Protein AF-A0A9D8TPC8-F1 (afdb_monomer)

Radius of gyration: 23.73 Å; Cα contacts (8 Å, |Δi|>4): 190; chains: 1; bounding box: 47×30×66 Å

pLDDT: mean 71.86, std 16.19, range [39.16, 94.81]

Nearest PDB structures (foldseek):
  3bjd-assembly1_A  TM=1.482E-01  e=3.067E+00  Pseudomonas aeruginosa PAO1

Structure (mmCIF, N/CA/C/O backbone):
data_AF-A0A9D8TPC8-F1
#
_entry.id   AF-A0A9D8TPC8-F1
#
loop_
_atom_site.group_PDB
_atom_site.id
_atom_site.type_symbol
_atom_site.label_atom_id
_atom_site.label_alt_id
_atom_site.label_comp_id
_atom_site.label_asym_id
_atom_site.label_entity_id
_atom_site.label_seq_id
_atom_site.pdbx_PDB_ins_code
_atom_site.Cartn_x
_atom_site.Cartn_y
_atom_site.Cartn_z
_atom_site.occupancy
_atom_site.B_iso_or_equiv
_atom_site.auth_seq_id
_atom_site.auth_comp_id
_atom_site.auth_asym_id
_atom_site.auth_atom_id
_atom_site.pdbx_PDB_model_num
ATOM 1 N N . ARG A 1 1 ? -21.559 10.163 34.348 1.00 51.34 1 ARG A N 1
ATOM 2 C CA . ARG A 1 1 ? -21.206 8.722 34.485 1.00 51.34 1 ARG A CA 1
ATOM 3 C C . ARG A 1 1 ? -20.315 8.233 33.341 1.00 51.34 1 ARG A C 1
ATOM 5 O O . ARG A 1 1 ? -19.160 7.963 33.608 1.00 51.34 1 ARG A O 1
ATOM 12 N N . ARG A 1 2 ? -20.768 8.205 32.076 1.00 51.97 2 ARG A N 1
ATOM 13 C CA . ARG A 1 2 ? -19.923 7.790 30.929 1.00 51.97 2 ARG A CA 1
ATOM 14 C C . ARG A 1 2 ? -18.637 8.623 30.782 1.00 51.97 2 ARG A C 1
ATOM 16 O O . ARG A 1 2 ? -17.565 8.058 30.645 1.00 51.97 2 ARG A O 1
ATOM 23 N N . LEU A 1 3 ? -18.748 9.946 30.913 1.00 51.38 3 LEU A N 1
ATOM 24 C CA . LEU A 1 3 ? -17.617 10.885 30.859 1.00 51.38 3 LEU A CA 1
ATOM 25 C C . LEU A 1 3 ? -16.620 10.688 32.018 1.00 51.38 3 LEU A C 1
ATOM 27 O O . LEU A 1 3 ? -15.418 10.682 31.801 1.00 51.38 3 LEU A O 1
ATOM 31 N N . LEU A 1 4 ? -17.121 10.415 33.229 1.00 59.09 4 LEU A N 1
ATOM 32 C CA . LEU A 1 4 ? -16.296 10.077 34.395 1.00 59.09 4 LEU A CA 1
ATOM 33 C C . LEU A 1 4 ? -15.522 8.765 34.179 1.00 59.09 4 LEU A C 1
ATOM 35 O O . LEU A 1 4 ? -14.330 8.708 34.449 1.00 59.09 4 LEU A O 1
ATOM 39 N N . ASN A 1 5 ? -16.175 7.736 33.629 1.00 56.56 5 ASN A N 1
ATOM 40 C CA . ASN A 1 5 ? -15.521 6.462 33.316 1.00 56.56 5 ASN A CA 1
ATOM 41 C C . ASN A 1 5 ? -14.434 6.623 32.243 1.00 56.56 5 ASN A C 1
ATOM 43 O O . ASN A 1 5 ? -13.401 5.964 32.330 1.00 56.56 5 ASN A O 1
ATOM 47 N N . ILE A 1 6 ? -14.650 7.504 31.258 1.00 56.31 6 ILE A N 1
ATOM 48 C CA . ILE A 1 6 ? -13.647 7.864 30.245 1.00 56.31 6 ILE A CA 1
ATOM 49 C C . ILE A 1 6 ? -12.463 8.583 30.901 1.00 56.31 6 ILE A C 1
ATOM 51 O O . ILE A 1 6 ? -11.323 8.221 30.648 1.00 56.31 6 ILE A O 1
ATOM 55 N N . ILE A 1 7 ? -12.707 9.545 31.790 1.00 60.38 7 ILE A N 1
ATOM 56 C CA . ILE A 1 7 ? -11.635 10.261 32.496 1.00 60.38 7 ILE A CA 1
ATOM 57 C C . ILE A 1 7 ? -10.790 9.292 33.337 1.00 60.38 7 ILE A C 1
ATOM 59 O O . ILE A 1 7 ? -9.569 9.285 33.214 1.00 60.38 7 ILE A O 1
ATOM 63 N N . ILE A 1 8 ? -11.424 8.422 34.130 1.00 65.12 8 ILE A N 1
ATOM 64 C CA . ILE A 1 8 ? -10.724 7.412 34.945 1.00 65.12 8 ILE A CA 1
ATOM 65 C C . ILE A 1 8 ? -9.914 6.457 34.055 1.00 65.12 8 ILE A C 1
ATOM 67 O O . ILE A 1 8 ? -8.756 6.169 34.341 1.00 65.12 8 ILE A O 1
ATOM 71 N N . SER A 1 9 ? -10.506 6.016 32.943 1.00 59.44 9 SER A N 1
ATOM 72 C CA . SER A 1 9 ? -9.854 5.188 31.922 1.00 59.44 9 SER A CA 1
ATOM 73 C C . SER A 1 9 ? -8.589 5.839 31.351 1.00 59.44 9 SER A C 1
ATOM 75 O O . SER A 1 9 ? -7.564 5.180 31.201 1.00 59.44 9 SER A O 1
ATOM 77 N N . LEU A 1 10 ? -8.649 7.141 31.062 1.00 61.59 10 LEU A N 1
ATOM 78 C CA . LEU A 1 10 ? -7.520 7.905 30.534 1.00 61.59 10 LEU A CA 1
ATOM 79 C C . LEU A 1 10 ? -6.417 8.086 31.581 1.00 61.59 10 LEU A C 1
ATOM 81 O O . LEU A 1 10 ? -5.249 7.901 31.256 1.00 61.59 10 LEU A O 1
ATOM 85 N N . PHE A 1 11 ? -6.765 8.370 32.839 1.00 67.94 11 PHE A N 1
ATOM 86 C CA . PHE A 1 11 ? -5.780 8.444 33.924 1.00 67.94 11 PHE A CA 1
ATOM 87 C C . PHE A 1 11 ? -5.052 7.114 34.136 1.00 67.94 11 PHE A C 1
ATOM 89 O O . PHE A 1 11 ? -3.827 7.094 34.259 1.00 67.94 11 PHE A O 1
ATOM 96 N N . LEU A 1 12 ? -5.791 6.003 34.129 1.00 69.00 12 LEU A N 1
ATOM 97 C CA . LEU A 1 12 ? -5.220 4.663 34.251 1.00 69.00 12 LEU A CA 1
ATOM 98 C C . LEU A 1 12 ? -4.264 4.349 33.094 1.00 69.00 12 LEU A C 1
ATOM 100 O O . LEU A 1 12 ? -3.172 3.820 33.315 1.00 69.00 12 LEU A O 1
ATOM 104 N N . LEU A 1 13 ? -4.644 4.712 31.869 1.00 66.00 13 LEU A N 1
ATOM 105 C CA . LEU A 1 13 ? -3.815 4.537 30.682 1.00 66.00 13 LEU A CA 1
ATOM 106 C C . LEU A 1 13 ? -2.520 5.361 30.755 1.00 66.00 13 LEU A C 1
ATOM 108 O O . LEU A 1 13 ? -1.446 4.804 30.548 1.00 66.00 13 LEU A O 1
ATOM 112 N N . VAL A 1 14 ? -2.602 6.654 31.082 1.00 65.94 14 VAL A N 1
ATOM 113 C CA . VAL A 1 14 ? -1.421 7.526 31.230 1.00 65.94 14 VAL A CA 1
ATOM 114 C C . VAL A 1 14 ? -0.480 6.988 32.309 1.00 65.94 14 VAL A C 1
ATOM 116 O O . VAL A 1 14 ? 0.725 6.899 32.084 1.00 65.94 14 VAL A O 1
ATOM 119 N N . GLY A 1 15 ? -1.023 6.554 33.451 1.00 68.50 15 GLY A N 1
ATOM 120 C CA . GLY A 1 15 ? -0.231 5.940 34.520 1.00 68.50 15 GLY A CA 1
ATOM 121 C C . GLY A 1 15 ? 0.470 4.655 34.075 1.00 68.50 15 GLY A C 1
ATOM 122 O O . GLY A 1 15 ? 1.640 4.449 34.384 1.00 68.50 15 GLY A O 1
ATOM 123 N N . THR A 1 16 ? -0.211 3.822 33.286 1.00 69.31 16 THR A N 1
ATOM 124 C CA . THR A 1 16 ? 0.360 2.578 32.745 1.00 69.31 16 THR A CA 1
ATOM 125 C C . THR A 1 16 ? 1.475 2.851 31.739 1.00 69.31 16 THR A C 1
ATOM 127 O O . THR A 1 16 ? 2.501 2.176 31.770 1.00 69.31 16 THR A O 1
ATOM 130 N N . ILE A 1 17 ? 1.308 3.860 30.879 1.00 66.19 17 ILE A N 1
ATOM 131 C CA . ILE A 1 17 ? 2.356 4.310 29.955 1.00 66.19 17 ILE A CA 1
ATOM 132 C C . ILE A 1 17 ? 3.568 4.798 30.754 1.00 66.19 17 ILE A C 1
ATOM 134 O O . ILE A 1 17 ? 4.671 4.311 30.531 1.00 66.19 17 ILE A O 1
ATOM 138 N N . GLY A 1 18 ? 3.368 5.684 31.733 1.00 64.88 18 GLY A N 1
ATOM 139 C CA . GLY A 1 18 ? 4.452 6.188 32.580 1.00 64.88 18 GLY A CA 1
ATOM 140 C C . GLY A 1 18 ? 5.217 5.070 33.296 1.00 64.88 18 GLY A C 1
ATOM 141 O O . GLY A 1 18 ? 6.445 5.035 33.234 1.00 64.88 18 GLY A O 1
ATOM 142 N N . LEU A 1 19 ? 4.500 4.118 33.905 1.00 71.88 19 LEU A N 1
ATOM 143 C CA . LEU A 1 19 ? 5.097 2.953 34.568 1.00 71.88 19 LEU A CA 1
ATOM 144 C C . LEU A 1 19 ? 5.858 2.055 33.591 1.00 71.88 19 LEU A C 1
ATOM 146 O O . LEU A 1 19 ? 6.988 1.673 33.879 1.00 71.88 19 LEU A O 1
ATOM 150 N N . SER A 1 20 ? 5.278 1.741 32.429 1.00 63.94 20 SER A N 1
ATOM 151 C CA . SER A 1 20 ? 5.930 0.881 31.437 1.00 63.94 20 SER A CA 1
ATOM 152 C C . SER A 1 20 ? 7.226 1.489 30.914 1.00 63.94 20 SER A C 1
ATOM 154 O O . SER A 1 20 ? 8.205 0.762 30.754 1.00 63.94 20 SER A O 1
ATOM 156 N N . ILE A 1 21 ? 7.251 2.795 30.634 1.00 64.56 21 ILE A N 1
ATOM 157 C CA . ILE A 1 21 ? 8.469 3.439 30.138 1.00 64.56 21 ILE A CA 1
ATOM 158 C C . ILE A 1 21 ? 9.491 3.548 31.285 1.00 64.56 21 ILE A C 1
ATOM 160 O O . ILE A 1 21 ? 10.674 3.304 31.064 1.00 64.56 21 ILE A O 1
ATOM 164 N N . TRP A 1 22 ? 9.061 3.835 32.523 1.00 68.75 22 TRP A N 1
ATOM 165 C CA . TRP A 1 22 ? 9.956 3.868 33.689 1.00 68.75 22 TRP A CA 1
ATOM 166 C C . TRP A 1 22 ? 10.598 2.505 33.970 1.00 68.75 22 TRP A C 1
ATOM 168 O O . TRP A 1 22 ? 11.799 2.437 34.236 1.00 68.75 22 TRP A O 1
ATOM 178 N N . TYR A 1 23 ? 9.836 1.411 33.870 1.00 69.00 23 TYR A N 1
ATOM 179 C CA . TYR A 1 23 ? 10.390 0.065 34.002 1.00 69.00 23 TYR A CA 1
ATOM 180 C C . TYR A 1 23 ? 11.388 -0.260 32.889 1.00 69.00 23 TYR A C 1
ATOM 182 O O . TYR A 1 23 ? 12.456 -0.786 33.196 1.00 69.00 23 TYR A O 1
ATOM 190 N N . GLY A 1 24 ? 11.081 0.093 31.635 1.00 60.19 24 GLY A N 1
ATOM 191 C CA . GLY A 1 24 ? 11.998 -0.098 30.509 1.00 60.19 24 GLY A CA 1
ATOM 192 C C . GLY A 1 24 ? 13.308 0.677 30.686 1.00 60.19 24 GLY A C 1
ATOM 193 O O . GLY A 1 24 ? 14.388 0.096 30.586 1.00 60.19 24 GLY A O 1
ATOM 194 N N . HIS A 1 25 ? 13.217 1.960 31.052 1.00 63.25 25 HIS A N 1
ATOM 195 C CA . HIS A 1 25 ? 14.375 2.830 31.284 1.00 63.25 25 HIS A CA 1
ATOM 196 C C . HIS A 1 25 ? 15.313 2.291 32.370 1.00 63.25 25 HIS A C 1
ATOM 198 O O . HIS A 1 25 ? 16.523 2.282 32.191 1.00 63.25 25 HIS A O 1
ATOM 204 N N . ASN A 1 26 ? 14.756 1.802 33.479 1.00 65.00 26 ASN A N 1
ATOM 205 C CA . ASN A 1 26 ? 15.540 1.269 34.595 1.00 65.00 26 ASN A CA 1
ATOM 206 C C . ASN A 1 26 ? 15.808 -0.243 34.496 1.00 65.00 26 ASN A C 1
ATOM 208 O O . ASN A 1 26 ? 16.255 -0.852 35.466 1.00 65.00 26 ASN A O 1
ATOM 212 N N . HIS A 1 27 ? 15.475 -0.869 33.365 1.00 62.59 27 HIS A N 1
ATOM 213 C CA . HIS A 1 27 ? 15.690 -2.298 33.105 1.00 62.59 27 HIS A CA 1
ATOM 214 C C . HIS A 1 27 ? 15.020 -3.226 34.137 1.00 62.59 27 HIS A C 1
ATOM 216 O O . HIS A 1 27 ? 15.486 -4.328 34.433 1.00 62.59 27 HIS A O 1
ATOM 222 N N . MET A 1 28 ? 13.879 -2.802 34.685 1.00 66.81 28 MET A N 1
ATOM 223 C CA . MET A 1 28 ? 13.088 -3.567 35.652 1.00 66.81 28 MET A CA 1
ATOM 224 C C . MET A 1 28 ? 12.147 -4.558 34.954 1.00 66.81 28 MET A C 1
ATOM 226 O O . MET A 1 28 ? 10.927 -4.526 35.127 1.00 66.81 28 MET A O 1
ATOM 230 N N . TYR A 1 29 ? 12.723 -5.479 34.180 1.00 56.38 29 TYR A N 1
ATOM 231 C CA . TYR A 1 29 ? 11.982 -6.426 33.338 1.00 56.38 29 TYR A CA 1
ATOM 232 C C . TYR A 1 29 ? 11.015 -7.319 34.125 1.00 56.38 29 TYR A C 1
ATOM 234 O O . TYR A 1 29 ? 9.912 -7.609 33.658 1.00 56.38 29 TYR A O 1
ATOM 242 N N . LEU A 1 30 ? 11.392 -7.722 35.344 1.00 63.81 30 LEU A N 1
ATOM 243 C CA . LEU A 1 30 ? 10.538 -8.539 36.208 1.00 63.81 30 LEU A CA 1
ATOM 244 C C . LEU A 1 30 ? 9.281 -7.772 36.642 1.00 63.81 30 LEU A C 1
ATOM 246 O O . LEU A 1 30 ? 8.172 -8.291 36.523 1.00 63.81 30 LEU A O 1
ATOM 250 N N . ALA A 1 31 ? 9.441 -6.523 37.091 1.00 66.62 31 ALA A N 1
ATOM 251 C CA . ALA A 1 31 ? 8.318 -5.678 37.490 1.00 66.62 31 ALA A CA 1
ATOM 252 C C . ALA A 1 31 ? 7.397 -5.394 36.295 1.00 66.62 31 ALA A C 1
ATOM 254 O O . ALA A 1 31 ? 6.183 -5.552 36.404 1.00 66.62 31 ALA A O 1
ATOM 255 N 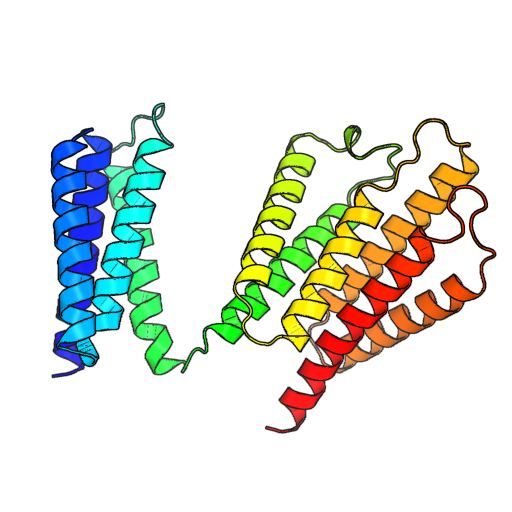N . GLN A 1 32 ? 7.978 -5.094 35.130 1.00 63.28 32 GLN A N 1
ATOM 256 C CA . GLN A 1 32 ? 7.222 -4.857 33.902 1.00 63.28 32 GLN A CA 1
ATOM 257 C C . GLN A 1 32 ? 6.419 -6.086 33.459 1.00 63.28 32 GLN A C 1
ATOM 259 O O . GLN A 1 32 ? 5.255 -5.957 33.081 1.00 63.28 32 GLN A O 1
ATOM 264 N N . THR A 1 33 ? 7.006 -7.282 33.567 1.00 53.94 33 THR A N 1
ATOM 265 C CA . THR A 1 33 ? 6.338 -8.552 33.247 1.00 53.94 33 THR A CA 1
ATOM 266 C C . THR A 1 33 ? 5.148 -8.796 34.173 1.00 53.94 33 THR A C 1
ATOM 268 O O . THR A 1 33 ? 4.056 -9.114 33.702 1.00 53.94 33 THR A O 1
ATOM 271 N N . VAL A 1 34 ? 5.312 -8.578 35.483 1.00 65.62 34 VAL A N 1
ATOM 272 C CA . VAL A 1 34 ? 4.210 -8.695 36.453 1.00 65.62 34 VAL A CA 1
ATOM 273 C C . VAL A 1 34 ? 3.097 -7.699 36.122 1.00 65.62 34 VAL A C 1
ATOM 275 O O . VAL A 1 34 ? 1.929 -8.081 36.061 1.00 65.62 34 VAL A O 1
ATOM 278 N N . THR A 1 35 ? 3.434 -6.439 35.835 1.00 65.56 35 THR A N 1
ATOM 279 C CA . THR A 1 35 ? 2.447 -5.416 35.462 1.00 65.56 35 THR A CA 1
ATOM 280 C C . THR A 1 35 ? 1.708 -5.771 34.168 1.00 65.56 35 THR A C 1
ATOM 282 O O . THR A 1 35 ? 0.488 -5.618 34.100 1.00 65.56 35 THR A O 1
ATOM 285 N N . ALA A 1 36 ? 2.406 -6.298 33.159 1.00 59.75 36 ALA A N 1
ATOM 286 C CA . ALA A 1 36 ? 1.804 -6.744 31.904 1.00 59.75 36 ALA A CA 1
ATOM 287 C C . ALA A 1 36 ? 0.850 -7.935 32.099 1.00 59.75 36 ALA A C 1
ATOM 289 O O . ALA A 1 36 ? -0.251 -7.927 31.543 1.00 59.75 36 ALA A O 1
ATOM 290 N N . ILE A 1 37 ? 1.223 -8.923 32.923 1.00 57.22 37 ILE A N 1
ATOM 291 C CA . ILE A 1 37 ? 0.367 -10.072 33.264 1.00 57.22 37 ILE A CA 1
ATOM 292 C C . ILE A 1 37 ? -0.895 -9.605 33.992 1.00 57.22 37 ILE A C 1
ATOM 294 O O . ILE A 1 37 ? -2.000 -10.024 33.637 1.00 57.22 37 ILE A O 1
ATOM 298 N N . VAL A 1 38 ? -0.752 -8.716 34.979 1.00 64.38 38 VAL A N 1
ATOM 299 C CA . VAL A 1 38 ? -1.882 -8.180 35.753 1.00 64.38 38 VAL A CA 1
ATOM 300 C C . VAL A 1 38 ? -2.845 -7.410 34.849 1.00 64.38 38 VAL A C 1
ATOM 302 O O . VAL A 1 38 ? -4.049 -7.655 34.898 1.00 64.38 38 VAL A O 1
ATOM 305 N N . LEU A 1 39 ? -2.338 -6.537 33.974 1.00 62.69 39 LEU A N 1
ATOM 306 C CA . LEU A 1 39 ? -3.168 -5.768 33.040 1.00 62.69 39 LEU A CA 1
ATOM 307 C C . LEU A 1 39 ? -3.846 -6.651 31.989 1.00 62.69 39 LEU A C 1
ATOM 309 O O . LEU A 1 39 ? -5.042 -6.497 31.737 1.00 62.69 39 LEU A O 1
ATOM 313 N N . SER A 1 40 ? -3.128 -7.628 31.434 1.00 51.91 40 SER A N 1
ATOM 314 C CA . SER A 1 40 ? -3.693 -8.583 30.473 1.00 51.91 40 SER A CA 1
ATOM 315 C C . SER A 1 40 ? -4.792 -9.433 31.119 1.00 51.91 40 SER A C 1
ATOM 317 O O . SER A 1 40 ? -5.868 -9.601 30.549 1.00 51.91 40 SER A O 1
ATOM 319 N N . SER A 1 41 ? -4.585 -9.885 32.358 1.00 57.75 41 SER A N 1
ATOM 320 C CA . SER A 1 41 ? -5.585 -10.644 33.121 1.00 57.75 41 SER A CA 1
ATOM 321 C C . SER A 1 41 ? -6.806 -9.787 33.471 1.00 57.75 41 SER A C 1
ATOM 323 O O . SER A 1 41 ? -7.946 -10.220 33.298 1.00 57.75 41 SER A O 1
ATOM 325 N N . ALA A 1 42 ? -6.585 -8.535 33.882 1.00 59.03 42 ALA A N 1
ATOM 326 C CA . ALA A 1 42 ? -7.652 -7.565 34.117 1.00 59.03 42 ALA A CA 1
ATOM 327 C C . ALA A 1 42 ? -8.440 -7.248 32.833 1.00 59.03 42 ALA A C 1
ATOM 329 O O . ALA A 1 42 ? -9.646 -7.017 32.894 1.00 59.03 42 ALA A O 1
ATOM 330 N N . THR A 1 43 ? -7.788 -7.294 31.666 1.00 54.75 43 THR A N 1
ATOM 331 C CA . THR A 1 43 ? -8.429 -7.134 30.349 1.00 54.75 43 THR A CA 1
ATOM 332 C C . THR A 1 43 ? -9.395 -8.264 30.064 1.00 54.75 43 THR A C 1
ATOM 334 O O . THR A 1 43 ? -10.546 -8.007 29.721 1.00 54.75 43 THR A O 1
ATOM 337 N N . VAL A 1 44 ? -8.948 -9.510 30.237 1.00 48.84 44 VAL A N 1
ATOM 338 C CA . VAL A 1 44 ? -9.780 -10.701 30.026 1.00 48.84 44 VAL A CA 1
ATOM 339 C C . VAL A 1 44 ? -10.971 -10.693 30.985 1.00 48.84 44 VAL A C 1
ATOM 341 O O . VAL A 1 44 ? -12.107 -10.897 30.561 1.00 48.84 44 VAL A O 1
ATOM 344 N N . TYR A 1 45 ? -10.739 -10.359 32.256 1.00 56.34 45 TYR A N 1
ATOM 345 C CA . TYR A 1 45 ? -11.804 -10.222 33.249 1.00 56.34 45 TYR A CA 1
ATOM 346 C C . TYR A 1 45 ? -12.815 -9.119 32.882 1.00 56.34 45 TYR A C 1
ATOM 348 O O . TYR A 1 45 ? -14.028 -9.330 32.941 1.00 56.34 45 TYR A O 1
ATOM 356 N N . ALA A 1 46 ? -12.344 -7.950 32.441 1.00 54.56 46 ALA A N 1
ATOM 357 C CA . ALA A 1 46 ? -13.213 -6.848 32.036 1.00 54.56 46 ALA A CA 1
ATOM 358 C C . ALA A 1 46 ? -13.986 -7.130 30.737 1.00 54.56 46 ALA A C 1
ATOM 360 O O . ALA A 1 46 ? -15.143 -6.721 30.620 1.00 54.56 46 ALA A O 1
ATOM 361 N N . LEU A 1 47 ? -13.382 -7.849 29.784 1.00 48.25 47 LEU A N 1
ATOM 362 C CA . LEU A 1 47 ? -14.051 -8.352 28.579 1.00 48.25 47 LEU A CA 1
ATOM 363 C C . LEU A 1 47 ? -15.179 -9.332 28.932 1.00 48.25 47 LEU A C 1
ATOM 365 O O . LEU A 1 47 ? -16.241 -9.273 28.314 1.00 48.25 47 LEU A O 1
ATOM 369 N N . ALA A 1 48 ? -14.977 -10.180 29.947 1.00 48.62 48 ALA A N 1
ATOM 370 C CA . ALA A 1 48 ? -15.963 -11.162 30.392 1.00 48.62 48 ALA A CA 1
ATOM 371 C C . ALA A 1 48 ? -17.121 -10.549 31.208 1.00 48.62 48 ALA A C 1
ATOM 373 O O . ALA A 1 48 ? -18.270 -10.948 31.028 1.00 48.62 48 ALA A O 1
ATOM 374 N N . GLY A 1 49 ? -16.845 -9.577 32.089 1.00 49.06 49 GLY A N 1
ATOM 375 C CA . GLY A 1 49 ? -17.832 -9.056 33.050 1.00 49.06 49 GLY A CA 1
ATOM 376 C C . GLY A 1 49 ? -18.422 -7.672 32.743 1.00 49.06 49 GLY A C 1
ATOM 377 O O . GLY A 1 49 ? -19.544 -7.379 33.152 1.00 49.06 49 GLY A O 1
ATOM 378 N N . HIS A 1 50 ? -17.709 -6.800 32.017 1.00 56.75 50 HIS A N 1
ATOM 379 C CA . HIS A 1 50 ? -18.090 -5.391 31.851 1.00 56.75 50 HIS A CA 1
ATOM 380 C C . HIS A 1 50 ? -17.805 -4.861 30.437 1.00 56.75 50 HIS A C 1
ATOM 382 O O . HIS A 1 50 ? -16.839 -4.131 30.196 1.00 56.75 50 HIS A O 1
ATOM 388 N N . LYS A 1 51 ? -18.732 -5.132 29.505 1.00 53.72 51 LYS A N 1
ATOM 389 C CA . LYS A 1 51 ? -18.652 -4.705 28.090 1.00 53.72 51 LYS A CA 1
ATOM 390 C C . LYS A 1 51 ? -18.294 -3.220 27.907 1.00 53.72 51 LYS A C 1
ATOM 392 O O . LYS A 1 51 ? -17.558 -2.889 26.983 1.00 53.72 51 LYS A O 1
ATOM 397 N N . SER A 1 52 ? -18.734 -2.335 28.809 1.00 52.88 52 SER A N 1
ATOM 398 C CA . SER A 1 52 ? -18.466 -0.888 28.760 1.00 52.88 52 SER A CA 1
ATOM 399 C C . SER A 1 52 ? -17.038 -0.458 29.129 1.00 52.88 52 SER A C 1
ATOM 401 O O . SER A 1 52 ? -16.655 0.652 28.775 1.00 52.88 52 SER A O 1
ATOM 403 N N . ALA A 1 53 ? -16.272 -1.281 29.854 1.00 50.47 53 ALA A N 1
ATOM 404 C CA . ALA A 1 53 ? -14.884 -0.997 30.257 1.00 50.47 53 ALA A CA 1
ATOM 405 C C . ALA A 1 53 ? -13.849 -1.787 29.432 1.00 50.47 53 ALA A C 1
ATOM 407 O O . ALA A 1 53 ? -12.658 -1.477 29.457 1.00 50.47 53 ALA A O 1
ATOM 408 N N . SER A 1 54 ? -14.315 -2.790 28.683 1.00 51.62 54 SER A N 1
ATOM 409 C CA . SER A 1 54 ? -13.479 -3.732 27.938 1.00 51.62 54 SER A CA 1
ATOM 410 C C . SER A 1 54 ? -12.537 -3.074 26.922 1.00 51.62 54 SER A C 1
ATOM 412 O O . SER A 1 54 ? -11.363 -3.430 26.861 1.00 51.62 54 SER A O 1
ATOM 414 N N . GLY A 1 55 ? -13.014 -2.063 26.185 1.00 52.75 55 GLY A N 1
ATOM 415 C CA . GLY A 1 55 ? -12.224 -1.366 25.168 1.00 52.75 55 GLY A CA 1
ATOM 416 C C . GLY A 1 55 ? -11.011 -0.641 25.751 1.00 52.75 55 GLY A C 1
ATOM 417 O O . GLY A 1 55 ? -9.903 -0.823 25.262 1.00 52.75 55 GLY A O 1
ATOM 418 N N . THR A 1 56 ? -11.188 0.122 26.835 1.00 54.22 56 THR A N 1
ATOM 419 C CA . THR A 1 56 ? -10.086 0.838 27.497 1.00 54.22 56 THR A CA 1
ATOM 420 C C . THR A 1 56 ? -9.004 -0.120 27.977 1.00 54.22 56 THR A C 1
ATOM 422 O O . THR A 1 56 ? -7.824 0.105 27.727 1.00 54.22 56 THR A O 1
ATOM 425 N N . ILE A 1 57 ? -9.397 -1.179 28.683 1.00 54.75 57 ILE A N 1
ATOM 426 C CA . ILE A 1 57 ? -8.443 -2.081 29.330 1.00 54.75 57 ILE A CA 1
ATOM 427 C C . ILE A 1 57 ? -7.702 -2.905 28.259 1.00 54.75 57 ILE A C 1
ATOM 429 O O . ILE A 1 57 ? -6.498 -3.122 28.372 1.00 54.75 57 ILE A O 1
ATOM 433 N N . MET A 1 58 ? -8.371 -3.233 27.146 1.00 55.91 58 MET A N 1
ATOM 434 C CA . MET A 1 58 ? -7.738 -3.819 25.959 1.00 55.91 58 MET A CA 1
ATOM 435 C C . MET A 1 58 ? -6.703 -2.878 25.328 1.00 55.91 58 MET A C 1
ATOM 437 O O . MET A 1 58 ? -5.587 -3.311 25.044 1.00 55.91 58 MET A O 1
ATOM 441 N N . PHE A 1 59 ? -7.025 -1.589 25.176 1.00 58.12 59 PHE A N 1
ATOM 442 C CA . PHE A 1 59 ? -6.062 -0.584 24.716 1.00 58.12 59 PHE A CA 1
ATOM 443 C C . PHE A 1 59 ? -4.853 -0.482 25.651 1.00 58.12 59 PHE A C 1
ATOM 445 O O . PHE A 1 59 ? -3.721 -0.506 25.178 1.00 58.12 59 PHE A O 1
ATOM 452 N N . MET A 1 60 ? -5.069 -0.429 26.968 1.00 58.09 60 MET A N 1
ATOM 453 C CA . MET A 1 60 ? -3.987 -0.361 27.958 1.00 58.09 60 MET A CA 1
ATOM 454 C C . MET A 1 60 ? -3.031 -1.556 27.867 1.00 58.09 60 MET A C 1
ATOM 456 O O . MET A 1 60 ? -1.817 -1.374 27.950 1.00 58.09 60 MET A O 1
ATOM 460 N N . SER A 1 61 ? -3.558 -2.761 27.652 1.00 51.22 61 SER A N 1
ATOM 461 C CA . SER A 1 61 ? -2.745 -3.976 27.542 1.00 51.22 61 SER A CA 1
ATOM 462 C C . SER A 1 61 ? -1.957 -4.048 26.243 1.00 51.22 61 SER A C 1
ATOM 464 O O . SER A 1 61 ? -0.769 -4.353 26.284 1.00 51.22 61 SER A O 1
ATOM 466 N N . VAL A 1 62 ? -2.560 -3.688 25.103 1.00 56.81 62 VAL A N 1
ATOM 467 C CA . VAL A 1 62 ? -1.831 -3.600 23.826 1.00 56.81 62 VAL A CA 1
ATOM 468 C C . VAL A 1 62 ? -0.718 -2.555 23.916 1.00 56.81 62 VAL A C 1
ATOM 470 O O . VAL A 1 62 ? 0.408 -2.836 23.520 1.00 56.81 62 VAL A O 1
ATOM 473 N N . PHE A 1 63 ? -0.984 -1.385 24.505 1.00 59.00 63 PHE A N 1
ATOM 474 C CA . PHE A 1 63 ? 0.035 -0.346 24.679 1.00 59.00 63 PHE A CA 1
ATOM 475 C C . PHE A 1 63 ? 1.168 -0.769 25.616 1.00 59.00 63 PHE A C 1
ATOM 477 O O . PHE A 1 63 ? 2.327 -0.490 25.321 1.00 59.00 63 PHE A O 1
ATOM 484 N N . ASN A 1 64 ? 0.870 -1.464 26.717 1.00 54.84 64 ASN A N 1
ATOM 485 C CA . ASN A 1 64 ? 1.904 -1.965 27.623 1.00 54.84 64 ASN A CA 1
ATOM 486 C C . ASN A 1 64 ? 2.767 -3.054 26.956 1.00 54.84 64 ASN A C 1
ATOM 488 O O . ASN A 1 64 ? 3.984 -3.054 27.104 1.00 54.84 64 ASN A O 1
ATOM 492 N N . ILE A 1 65 ? 2.164 -3.933 26.148 1.00 52.50 65 ILE A N 1
ATOM 493 C CA . ILE A 1 65 ? 2.888 -4.962 25.382 1.00 52.50 65 ILE A CA 1
ATOM 494 C C . ILE A 1 65 ? 3.759 -4.330 24.285 1.00 52.50 65 ILE A C 1
ATOM 496 O O . ILE A 1 65 ? 4.917 -4.709 24.125 1.00 52.50 65 ILE A O 1
ATOM 500 N N . VAL A 1 66 ? 3.238 -3.344 23.549 1.00 54.16 66 VAL A N 1
ATOM 501 C CA . VAL A 1 66 ? 4.001 -2.621 22.518 1.00 54.16 66 VAL A CA 1
ATOM 502 C C . VAL A 1 66 ? 5.151 -1.832 23.148 1.00 54.16 66 VAL A C 1
ATOM 504 O O . VAL A 1 66 ? 6.270 -1.904 22.651 1.00 54.16 66 VAL A O 1
ATOM 507 N N . ASN A 1 67 ? 4.930 -1.161 24.283 1.00 55.66 67 ASN A N 1
ATOM 508 C CA . ASN A 1 67 ? 5.991 -0.456 25.009 1.00 55.66 67 ASN A CA 1
ATOM 509 C C . ASN A 1 67 ? 7.014 -1.407 25.652 1.00 55.66 67 ASN A C 1
ATOM 511 O O . ASN A 1 67 ? 8.190 -1.062 25.712 1.00 55.66 67 ASN A O 1
ATOM 515 N N . PHE A 1 68 ? 6.614 -2.609 26.082 1.00 43.91 68 PHE A N 1
ATOM 516 C CA . PHE A 1 68 ? 7.545 -3.675 26.473 1.00 43.91 68 PHE A CA 1
ATOM 517 C C . PHE A 1 68 ? 8.429 -4.098 25.293 1.00 43.91 68 PHE A C 1
ATOM 519 O O . PHE A 1 68 ? 9.647 -4.163 25.431 1.00 43.91 68 PHE A O 1
ATOM 526 N N . GLY A 1 69 ? 7.836 -4.294 24.111 1.00 39.34 69 GLY A N 1
ATOM 527 C CA . GLY A 1 69 ? 8.573 -4.603 22.882 1.00 39.34 69 GLY A CA 1
ATOM 528 C C . GLY A 1 69 ? 9.494 -3.471 22.410 1.00 39.34 69 GLY A C 1
ATOM 529 O O . GLY A 1 69 ? 10.585 -3.738 21.918 1.00 39.34 69 GLY A O 1
ATOM 530 N N . MET A 1 70 ? 9.093 -2.210 22.587 1.00 46.88 70 MET A N 1
ATOM 531 C CA . MET A 1 70 ? 9.893 -1.039 22.203 1.00 46.88 70 MET A CA 1
ATOM 532 C C . MET A 1 70 ? 10.990 -0.692 23.217 1.00 46.88 70 MET A C 1
ATOM 534 O O . MET A 1 70 ? 12.065 -0.268 22.808 1.00 46.88 70 MET A O 1
ATOM 538 N N . GLY A 1 71 ? 10.773 -0.928 24.515 1.00 44.53 71 GLY A N 1
ATOM 539 C CA . GLY A 1 71 ? 11.805 -0.786 25.551 1.00 44.53 71 GLY A CA 1
ATOM 540 C C . GLY A 1 71 ? 12.965 -1.779 25.402 1.00 44.53 71 GLY A C 1
ATOM 541 O O . GLY A 1 71 ? 14.034 -1.551 25.954 1.00 44.53 71 GLY A O 1
ATOM 542 N N . LEU A 1 72 ? 12.776 -2.844 24.616 1.00 40.16 72 LEU A N 1
ATOM 543 C CA . LEU A 1 72 ? 13.826 -3.785 24.216 1.00 40.16 72 LEU A CA 1
ATOM 544 C C . LEU A 1 72 ? 14.623 -3.323 22.979 1.00 40.16 72 LEU A C 1
ATOM 546 O O . LEU A 1 72 ? 15.658 -3.914 22.685 1.00 40.16 72 LEU A O 1
ATOM 550 N N . LEU A 1 73 ? 14.154 -2.311 22.234 1.00 39.50 73 LEU A N 1
ATOM 551 C CA . LEU A 1 73 ? 14.742 -1.903 20.948 1.00 39.50 73 LEU A CA 1
ATOM 552 C C . LEU A 1 73 ? 15.733 -0.734 21.041 1.00 39.50 73 LEU A C 1
ATOM 554 O O . LEU A 1 73 ? 16.489 -0.535 20.093 1.00 39.50 73 LEU A O 1
ATOM 558 N N . ASP A 1 74 ? 15.780 0.005 22.152 1.00 46.16 74 ASP A N 1
ATOM 559 C CA . ASP A 1 74 ? 16.722 1.122 22.332 1.00 46.16 74 ASP A CA 1
ATOM 560 C C . ASP A 1 74 ? 17.732 0.834 23.451 1.00 46.16 74 ASP A C 1
ATOM 562 O O . ASP A 1 74 ? 17.770 1.473 24.497 1.00 46.16 74 ASP A O 1
ATOM 566 N N . VAL A 1 75 ? 18.541 -0.203 23.225 1.00 47.34 75 VAL A N 1
ATOM 567 C CA . VAL A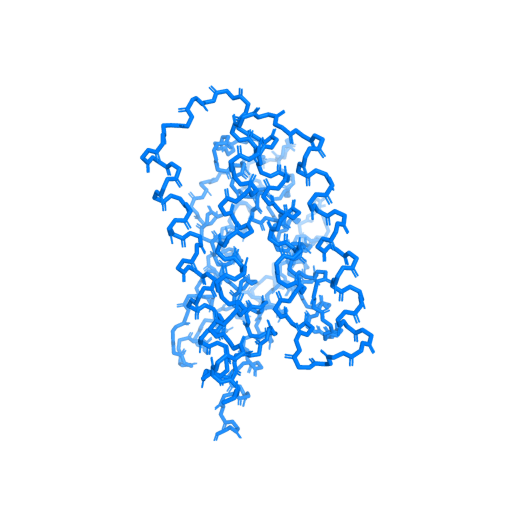 1 75 ? 19.570 -0.701 24.158 1.00 47.34 75 VAL A CA 1
ATOM 568 C C . VAL A 1 75 ? 20.812 0.214 24.191 1.00 47.34 75 VAL A C 1
ATOM 570 O O . VAL A 1 75 ? 21.660 0.064 25.062 1.00 47.34 75 VAL A O 1
ATOM 573 N N 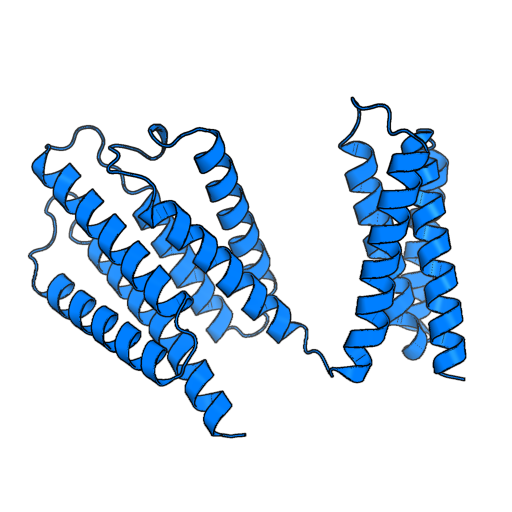. ASN A 1 76 ? 20.926 1.178 23.264 1.00 45.25 76 ASN A N 1
ATOM 574 C CA . ASN A 1 76 ? 22.173 1.917 23.015 1.00 45.25 76 ASN A CA 1
ATOM 575 C C . ASN A 1 76 ? 22.088 3.447 23.174 1.00 45.25 76 ASN A C 1
ATOM 577 O O . ASN A 1 76 ? 23.110 4.108 22.993 1.00 45.25 76 ASN A O 1
ATOM 581 N N . HIS A 1 77 ? 20.932 4.029 23.511 1.00 52.34 77 HIS A N 1
ATOM 582 C CA . HIS A 1 77 ? 20.820 5.475 23.738 1.00 52.34 77 HIS A CA 1
ATOM 583 C C . HIS A 1 77 ? 20.349 5.774 25.162 1.00 52.34 77 HIS A C 1
ATOM 585 O O . HIS A 1 77 ? 19.276 5.348 25.585 1.00 52.34 77 HIS A O 1
ATOM 591 N N . GLU A 1 78 ? 21.134 6.560 25.902 1.00 52.12 78 GLU A N 1
ATOM 592 C CA . GLU A 1 78 ? 20.692 7.144 27.168 1.00 52.12 78 GLU A CA 1
ATOM 593 C C . GLU A 1 78 ? 19.521 8.100 26.900 1.00 52.12 78 GLU A C 1
ATOM 595 O O . GLU A 1 78 ? 19.682 9.231 26.429 1.00 52.12 78 GLU A O 1
ATOM 600 N N . VAL A 1 79 ? 18.303 7.643 27.182 1.00 53.50 79 VAL A N 1
ATOM 601 C CA . VAL A 1 79 ? 17.110 8.482 27.069 1.00 53.50 79 VAL A CA 1
ATOM 602 C C . VAL A 1 79 ? 17.080 9.455 28.250 1.00 53.50 79 VAL A C 1
ATOM 604 O O . VAL A 1 79 ? 16.747 9.083 29.372 1.00 53.50 79 VAL A O 1
ATOM 607 N N . ASN A 1 80 ? 17.414 10.722 27.997 1.00 59.69 80 ASN A N 1
ATOM 608 C CA . ASN A 1 80 ? 17.319 11.801 28.984 1.00 59.69 80 ASN A CA 1
ATOM 609 C C . ASN A 1 80 ? 15.866 11.935 29.523 1.00 59.69 80 ASN A C 1
ATOM 611 O O . ASN A 1 80 ? 14.927 11.903 28.718 1.00 59.69 80 ASN A O 1
ATOM 615 N N . PRO A 1 81 ? 15.647 12.149 30.841 1.00 56.75 81 PRO A N 1
ATOM 616 C CA . PRO A 1 81 ? 14.324 12.366 31.447 1.00 56.75 81 PRO A CA 1
ATOM 617 C C . PRO A 1 81 ? 13.427 13.399 30.741 1.00 56.75 81 PRO A C 1
ATOM 619 O O . PRO A 1 81 ? 12.199 13.266 30.737 1.00 56.75 81 PRO A O 1
ATOM 622 N N . ALA A 1 82 ? 14.019 14.416 30.107 1.00 53.28 82 ALA A N 1
ATOM 623 C CA . ALA A 1 82 ? 13.280 15.382 29.296 1.00 53.28 82 ALA A CA 1
ATOM 624 C C . ALA A 1 82 ? 12.685 14.738 28.029 1.00 53.28 82 ALA A C 1
ATOM 626 O O . ALA A 1 82 ? 11.494 14.889 27.758 1.00 53.28 82 ALA A O 1
ATOM 627 N N . ASN A 1 83 ? 13.480 13.952 27.296 1.00 50.81 83 ASN A N 1
ATOM 628 C CA . ASN A 1 83 ? 13.038 13.240 26.091 1.00 50.81 83 ASN A CA 1
ATOM 629 C C . ASN A 1 83 ? 11.986 12.178 26.427 1.00 50.81 83 ASN A C 1
ATOM 631 O O . ASN A 1 83 ? 11.006 12.025 25.702 1.00 50.81 83 ASN A O 1
ATOM 635 N N . PHE A 1 84 ? 12.151 11.509 27.570 1.00 54.00 84 PHE A N 1
ATOM 636 C CA . PHE A 1 84 ? 11.160 10.595 28.131 1.00 54.00 84 PHE A CA 1
ATOM 637 C C . PHE A 1 84 ? 9.819 11.295 28.377 1.00 54.00 84 PHE A C 1
ATOM 639 O O . PHE A 1 84 ? 8.774 10.810 27.948 1.00 54.00 84 PHE A O 1
ATOM 646 N N . SER A 1 85 ? 9.843 12.454 29.039 1.00 51.91 85 SER A N 1
ATOM 647 C CA . SER A 1 85 ? 8.629 13.199 29.391 1.00 51.91 85 SER A CA 1
ATOM 648 C C . SER A 1 85 ? 7.900 13.711 28.148 1.00 51.91 85 SER A C 1
ATOM 650 O O . SER A 1 85 ? 6.674 13.644 28.077 1.00 51.91 85 SER A O 1
ATOM 652 N N . VAL A 1 86 ? 8.652 14.159 27.138 1.00 51.88 86 VAL A N 1
ATOM 653 C CA . VAL A 1 86 ? 8.103 14.577 25.841 1.00 51.88 86 VAL A CA 1
ATOM 654 C C . VAL A 1 86 ? 7.487 13.389 25.100 1.00 51.88 86 VAL A C 1
ATOM 656 O O . VAL A 1 86 ? 6.343 13.481 24.665 1.00 51.88 86 VAL A O 1
ATOM 659 N N . ALA A 1 87 ? 8.186 12.256 25.007 1.00 50.12 87 ALA A N 1
ATOM 660 C CA . ALA A 1 87 ? 7.676 11.061 24.334 1.00 50.12 87 ALA A CA 1
ATOM 661 C C . ALA A 1 87 ? 6.428 10.491 25.030 1.00 50.12 87 ALA A C 1
ATOM 663 O O . ALA A 1 87 ? 5.436 10.182 24.366 1.00 50.12 87 ALA A O 1
ATOM 664 N N . ALA A 1 88 ? 6.435 10.421 26.364 1.00 51.84 88 ALA A N 1
ATOM 665 C CA . ALA A 1 88 ? 5.287 10.004 27.164 1.00 51.84 88 ALA A CA 1
ATOM 666 C C . ALA A 1 88 ? 4.106 10.975 27.013 1.00 51.84 88 ALA A C 1
ATOM 668 O O . ALA A 1 88 ? 2.961 10.534 26.893 1.00 51.84 88 ALA A O 1
ATOM 669 N N . GLY A 1 89 ? 4.374 12.284 26.964 1.00 48.47 89 GLY A N 1
ATOM 670 C CA . GLY A 1 89 ? 3.376 13.320 26.706 1.00 48.47 89 GLY A CA 1
ATOM 671 C C . GLY A 1 89 ? 2.749 13.195 25.317 1.00 48.47 89 GLY A C 1
ATOM 672 O O . GLY A 1 89 ? 1.526 13.162 25.203 1.00 48.47 89 GLY A O 1
ATOM 673 N N . CYS A 1 90 ? 3.565 13.043 24.270 1.00 46.50 90 CYS A N 1
ATOM 674 C CA . CYS A 1 90 ? 3.100 12.833 22.898 1.00 46.50 90 CYS A CA 1
ATOM 675 C C . CYS A 1 90 ? 2.290 11.538 22.762 1.00 46.50 90 CYS A C 1
ATOM 677 O O . CYS A 1 90 ? 1.187 11.566 22.221 1.00 46.50 90 CYS A O 1
ATOM 679 N N . GLY A 1 91 ? 2.788 10.423 23.307 1.00 44.25 91 GLY A N 1
ATOM 680 C CA . GLY A 1 91 ? 2.076 9.145 23.308 1.00 44.25 91 GLY A CA 1
ATOM 681 C C . GLY A 1 91 ? 0.733 9.239 24.034 1.00 44.25 91 GLY A C 1
ATOM 682 O O . GLY A 1 91 ? -0.298 8.855 23.484 1.00 44.25 91 GLY A O 1
ATOM 683 N N . SER A 1 92 ? 0.719 9.838 25.227 1.00 48.66 92 SER A N 1
ATOM 684 C CA . SER A 1 92 ? -0.504 10.070 26.005 1.00 48.66 92 SER A CA 1
ATOM 685 C C . SER A 1 92 ? -1.505 10.941 25.246 1.00 48.66 92 SER A C 1
ATOM 687 O O . SER A 1 92 ? -2.685 10.599 25.175 1.00 48.66 92 SER A O 1
ATOM 689 N N . LEU A 1 93 ? -1.044 12.031 24.624 1.00 50.31 93 LEU A N 1
ATOM 690 C CA . LEU A 1 93 ? -1.882 12.923 23.826 1.00 50.31 93 LEU A CA 1
ATOM 691 C C . LEU A 1 93 ? -2.479 12.199 22.614 1.00 50.31 93 LEU A C 1
ATOM 693 O O . LEU A 1 93 ? -3.670 12.356 22.350 1.00 50.31 93 LEU A O 1
ATOM 697 N N . CYS A 1 94 ? -1.705 11.365 21.913 1.00 48.41 94 CYS A N 1
ATOM 698 C CA . CYS A 1 94 ? -2.196 10.565 20.790 1.00 48.41 94 CYS A CA 1
ATOM 699 C C . CYS A 1 94 ? -3.321 9.610 21.212 1.00 48.41 94 CYS A C 1
ATOM 701 O O . CYS A 1 94 ? -4.334 9.514 20.512 1.00 48.41 94 CYS A O 1
ATOM 703 N N . VAL A 1 95 ? -3.197 8.942 22.365 1.00 47.62 95 VAL A N 1
ATOM 704 C CA . VAL A 1 95 ? -4.249 8.023 22.824 1.00 47.62 95 VAL A CA 1
ATOM 705 C C . VAL A 1 95 ? -5.461 8.763 23.383 1.00 47.62 95 VAL A C 1
ATOM 707 O O . VAL A 1 95 ? -6.584 8.407 23.034 1.00 47.62 95 VAL A O 1
ATOM 710 N N . ILE A 1 96 ? -5.267 9.823 24.177 1.00 51.34 96 ILE A N 1
ATOM 711 C CA . ILE A 1 96 ? -6.366 10.677 24.661 1.00 51.34 96 ILE A CA 1
ATOM 712 C C . ILE A 1 96 ? -7.159 11.220 23.469 1.00 51.34 96 ILE A C 1
ATOM 714 O O . ILE A 1 96 ? -8.383 11.097 23.433 1.00 51.34 96 ILE A O 1
ATOM 718 N N . THR A 1 97 ? -6.465 11.744 22.459 1.00 51.19 97 THR A N 1
ATOM 719 C CA . THR A 1 97 ? -7.098 12.265 21.243 1.00 51.19 97 THR A CA 1
ATOM 720 C C . THR A 1 97 ? -7.854 11.164 20.508 1.00 51.19 97 THR A C 1
ATOM 722 O O . THR A 1 97 ? -8.992 11.383 20.118 1.00 51.19 97 THR A O 1
ATOM 725 N N . SER A 1 98 ? -7.294 9.958 20.388 1.00 49.28 98 SER A N 1
ATOM 726 C CA . SER A 1 98 ? -7.965 8.825 19.732 1.00 49.28 98 SER A CA 1
ATOM 727 C C . SER A 1 98 ? -9.226 8.376 20.483 1.00 49.28 98 SER A C 1
ATOM 729 O O . SER A 1 98 ? -10.279 8.196 19.876 1.00 49.28 98 SER A O 1
ATOM 731 N N . VAL A 1 99 ? -9.164 8.258 21.812 1.00 50.34 99 VAL A N 1
ATOM 732 C CA . VAL A 1 99 ? -10.307 7.867 22.659 1.00 50.34 99 VAL A CA 1
ATOM 733 C C . VAL A 1 99 ? -11.410 8.928 22.658 1.00 50.34 99 VAL A C 1
ATOM 735 O O . VAL A 1 99 ? -12.585 8.578 22.748 1.00 50.34 99 VAL A O 1
ATOM 738 N N . LEU A 1 100 ? -11.060 10.212 22.550 1.00 53.59 100 LEU A N 1
ATOM 739 C CA . LEU A 1 100 ? -12.027 11.309 22.452 1.00 53.59 100 LEU A CA 1
ATOM 740 C C . LEU A 1 100 ? -12.589 11.470 21.032 1.00 53.59 100 LEU A C 1
ATOM 742 O O . LEU A 1 100 ? -13.774 11.756 20.875 1.00 53.59 100 LEU A O 1
ATOM 746 N N . ALA A 1 101 ? -11.768 11.255 20.005 1.00 47.59 101 ALA A N 1
ATOM 747 C CA . ALA A 1 101 ? -12.151 11.410 18.608 1.00 47.59 101 ALA A CA 1
ATOM 748 C C . ALA A 1 101 ? -13.026 10.253 18.114 1.00 47.59 101 ALA A C 1
ATOM 750 O O . ALA A 1 101 ? -14.022 10.498 17.444 1.00 47.59 101 ALA A O 1
ATOM 751 N N . VAL A 1 102 ? -12.720 9.001 18.469 1.00 47.53 102 VAL A N 1
ATOM 752 C CA . VAL A 1 102 ? -13.442 7.815 17.963 1.00 47.53 102 VAL A CA 1
ATOM 753 C C . VAL A 1 102 ? -14.958 7.853 18.252 1.00 47.53 102 VAL A C 1
ATOM 755 O O . VAL A 1 102 ? -15.732 7.599 17.325 1.00 47.53 102 VAL A O 1
ATOM 758 N N . PRO A 1 103 ? -15.436 8.213 19.463 1.00 46.47 103 PRO A N 1
ATOM 759 C CA . PRO A 1 103 ? -16.868 8.315 19.752 1.00 46.47 103 PRO A CA 1
ATOM 760 C C . PRO A 1 103 ? -17.558 9.499 19.066 1.00 46.47 103 PRO A C 1
ATOM 762 O O . PRO A 1 103 ? -18.749 9.411 18.778 1.00 46.47 103 PRO A O 1
ATOM 765 N N . VAL A 1 104 ? -16.835 10.603 18.842 1.00 46.84 104 VAL A N 1
ATOM 766 C CA . VAL A 1 104 ? -17.376 11.846 18.260 1.00 46.84 104 VAL A CA 1
ATOM 767 C C . VAL A 1 104 ? -17.427 11.755 16.737 1.00 46.84 104 VAL A C 1
ATOM 769 O O . VAL A 1 104 ? -18.435 12.098 16.130 1.00 46.84 104 VAL A O 1
ATOM 772 N N . LEU A 1 105 ? -16.366 11.230 16.129 1.00 46.03 105 LEU A N 1
ATOM 773 C CA . LEU A 1 105 ? -16.225 11.074 14.683 1.00 46.03 105 LEU A CA 1
ATOM 774 C C . LEU A 1 105 ? -16.885 9.794 14.150 1.00 46.03 105 LEU A C 1
ATOM 776 O O . LEU A 1 105 ? -16.882 9.586 12.943 1.00 46.03 105 LEU A O 1
ATOM 780 N N . LYS A 1 106 ? -17.425 8.924 15.026 1.00 46.62 106 LYS A N 1
ATOM 781 C CA . LYS A 1 106 ? -17.967 7.594 14.667 1.00 46.62 106 LYS A CA 1
ATOM 782 C C . LYS A 1 106 ? -17.010 6.816 13.756 1.00 46.62 106 LYS A C 1
ATOM 784 O O . LYS A 1 106 ? -17.401 6.222 12.755 1.00 46.62 106 LYS A O 1
ATOM 789 N N . PHE A 1 107 ? -15.729 6.869 14.096 1.00 45.31 107 PHE A N 1
ATOM 790 C CA . PHE A 1 107 ? -14.659 6.404 13.231 1.00 45.31 107 PHE A CA 1
ATOM 791 C C . PHE A 1 107 ? -14.693 4.875 13.099 1.00 45.31 107 PHE A C 1
ATOM 793 O O . PHE A 1 107 ? -14.504 4.152 14.079 1.00 45.31 107 PHE A O 1
ATOM 800 N N . HIS A 1 108 ? -14.956 4.371 11.892 1.00 56.84 108 HIS A N 1
ATOM 801 C CA . HIS A 1 108 ? -14.966 2.936 11.626 1.00 56.84 108 HIS A CA 1
ATOM 802 C C . HIS A 1 108 ? -13.528 2.461 11.386 1.00 56.84 108 HIS A C 1
ATOM 804 O O . HIS A 1 108 ? -12.869 2.939 10.468 1.00 56.84 108 HIS A O 1
ATOM 810 N N . TRP A 1 109 ? -13.041 1.487 12.163 1.00 56.75 109 TRP A N 1
ATOM 811 C CA . TRP A 1 109 ? -11.681 0.928 12.022 1.00 56.75 109 TRP A CA 1
ATOM 812 C C . TRP A 1 109 ? -11.324 0.512 10.586 1.00 56.75 109 TRP A C 1
ATOM 814 O O . TRP A 1 109 ? -10.189 0.684 10.153 1.00 56.75 109 TRP A O 1
ATOM 824 N N . CYS A 1 110 ? -12.306 0.057 9.810 1.00 58.53 110 CYS A N 1
ATOM 825 C CA . CYS A 1 110 ? -12.154 -0.262 8.396 1.00 58.53 110 CYS A CA 1
ATOM 826 C C . CYS A 1 110 ? -11.759 0.949 7.530 1.00 58.53 110 CYS A C 1
ATOM 828 O O . CYS A 1 110 ? -11.006 0.776 6.577 1.00 58.53 110 CYS A O 1
ATOM 830 N N . LEU A 1 111 ? -12.207 2.167 7.861 1.00 65.75 111 LEU A N 1
ATOM 831 C CA . LEU A 1 111 ? -11.794 3.391 7.163 1.00 65.75 111 LEU A CA 1
ATOM 832 C C . LEU A 1 111 ? -10.318 3.705 7.418 1.00 65.75 111 LEU A C 1
ATOM 834 O O . LEU A 1 111 ? -9.617 4.092 6.488 1.00 65.75 111 LEU A O 1
ATOM 838 N N . LEU A 1 112 ? -9.826 3.481 8.643 1.00 67.44 112 LEU A N 1
ATOM 839 C CA . LEU A 1 112 ? -8.403 3.637 8.957 1.00 67.44 112 LEU A CA 1
ATOM 840 C C . LEU A 1 112 ? -7.552 2.632 8.195 1.00 67.44 112 LEU A C 1
ATOM 842 O O . LEU A 1 112 ? -6.575 3.019 7.571 1.00 67.44 112 LEU A O 1
ATOM 846 N N . ILE A 1 113 ? -7.944 1.356 8.226 1.00 68.25 113 ILE A N 1
ATOM 847 C CA . ILE A 1 113 ? -7.247 0.271 7.526 1.00 68.25 113 ILE A CA 1
ATOM 848 C C . ILE A 1 113 ? -7.163 0.588 6.028 1.00 68.25 113 ILE A C 1
ATOM 850 O O . ILE A 1 113 ? -6.087 0.500 5.439 1.00 68.25 113 ILE A O 1
ATOM 854 N N . ASN A 1 114 ? -8.267 1.040 5.426 1.00 74.88 114 ASN A N 1
ATOM 855 C CA . ASN A 1 114 ? -8.285 1.484 4.035 1.00 74.88 114 ASN A CA 1
ATOM 856 C C . ASN A 1 114 ? -7.363 2.684 3.802 1.00 74.88 114 ASN A C 1
ATOM 858 O O . ASN A 1 114 ? -6.529 2.652 2.901 1.00 74.88 114 ASN A O 1
ATOM 862 N N . HIS A 1 115 ? -7.483 3.734 4.616 1.00 80.31 115 HIS A N 1
ATOM 863 C CA . HIS A 1 115 ? -6.671 4.938 4.472 1.00 80.31 115 HIS A CA 1
ATOM 864 C C . HIS A 1 115 ? -5.173 4.630 4.600 1.00 80.31 115 HIS A C 1
ATOM 866 O O . HIS A 1 115 ? -4.382 5.097 3.784 1.00 80.31 115 HIS A O 1
ATOM 872 N N . CYS A 1 116 ? -4.779 3.809 5.577 1.00 78.62 116 CYS A N 1
ATOM 873 C CA . CYS A 1 116 ? -3.409 3.334 5.751 1.00 78.62 116 CYS A CA 1
ATOM 874 C C . CYS A 1 116 ? -2.922 2.552 4.526 1.00 78.62 116 CYS A C 1
ATOM 876 O O . CYS A 1 116 ? -1.819 2.815 4.052 1.00 78.62 116 CYS A O 1
ATOM 878 N N . PHE A 1 117 ? -3.751 1.660 3.967 1.00 86.62 117 PHE A N 1
ATOM 879 C CA . PHE A 1 117 ? -3.405 0.928 2.748 1.00 86.62 117 PHE A CA 1
ATOM 880 C C . PHE A 1 117 ? -3.111 1.881 1.582 1.00 86.62 117 PHE A C 1
ATOM 882 O O . PHE A 1 117 ? -2.041 1.813 0.980 1.00 86.62 117 PHE A O 1
ATOM 889 N N . TYR A 1 118 ? -4.022 2.815 1.285 1.00 89.44 118 TYR A N 1
ATOM 890 C CA . TYR A 1 118 ? -3.830 3.761 0.181 1.00 89.44 118 TYR A CA 1
ATOM 891 C C . TYR A 1 118 ? -2.668 4.715 0.412 1.00 89.44 118 TYR A C 1
ATOM 893 O O . TYR A 1 118 ? -1.941 5.024 -0.529 1.00 89.44 118 TYR A O 1
ATOM 901 N N . HIS A 1 119 ? -2.487 5.185 1.644 1.00 89.25 119 HIS A N 1
ATOM 902 C CA . HIS A 1 119 ? -1.376 6.051 2.003 1.00 89.25 119 HIS A CA 1
ATOM 903 C C . HIS A 1 119 ? -0.032 5.360 1.743 1.00 89.25 119 HIS A C 1
ATOM 905 O O . HIS A 1 119 ? 0.829 5.916 1.056 1.00 89.25 119 HIS A O 1
ATOM 911 N N . ASP A 1 120 ? 0.137 4.132 2.233 1.00 87.81 120 ASP A N 1
ATOM 912 C CA . ASP A 1 120 ? 1.393 3.399 2.093 1.00 87.81 120 ASP A CA 1
ATOM 913 C C . ASP A 1 120 ? 1.630 2.963 0.645 1.00 87.81 120 ASP A C 1
ATOM 915 O O . ASP A 1 120 ? 2.750 3.085 0.144 1.00 87.81 120 ASP A O 1
ATOM 919 N N . LEU A 1 121 ? 0.573 2.569 -0.074 1.00 93.75 121 LEU A N 1
ATOM 920 C CA . LEU A 1 121 ? 0.644 2.246 -1.498 1.00 93.75 121 LEU A CA 1
ATOM 921 C C . LEU A 1 121 ? 1.005 3.480 -2.337 1.00 93.75 121 LEU A C 1
ATOM 923 O O . LEU A 1 121 ? 1.820 3.392 -3.254 1.00 93.75 121 LEU A O 1
ATOM 927 N N . LYS A 1 122 ? 0.458 4.654 -1.998 1.00 93.81 122 LYS A N 1
ATOM 928 C CA . LYS A 1 122 ? 0.787 5.933 -2.643 1.00 93.81 122 LYS A CA 1
ATOM 929 C C . LYS A 1 122 ? 2.248 6.296 -2.429 1.00 93.81 122 LYS A C 1
ATOM 931 O O . LYS A 1 122 ? 2.923 6.702 -3.376 1.00 93.81 122 LYS A O 1
ATOM 936 N N . LEU A 1 123 ? 2.746 6.165 -1.199 1.00 91.25 123 LEU A N 1
ATOM 937 C CA . LEU A 1 123 ? 4.156 6.404 -0.896 1.00 91.25 123 LEU A CA 1
ATOM 938 C C . LEU A 1 123 ? 5.059 5.422 -1.641 1.00 91.25 123 LEU A C 1
ATOM 940 O O . LEU A 1 123 ? 6.068 5.849 -2.201 1.00 91.25 123 LEU A O 1
ATOM 944 N N . TYR A 1 124 ? 4.675 4.148 -1.697 1.00 91.75 124 TYR A N 1
ATOM 945 C CA . TYR A 1 124 ? 5.401 3.126 -2.440 1.00 91.75 124 TYR A CA 1
ATOM 946 C C . TYR A 1 124 ? 5.493 3.489 -3.926 1.00 91.75 124 TYR A C 1
ATOM 948 O O . TYR A 1 124 ? 6.593 3.631 -4.459 1.00 91.75 124 TYR A O 1
ATOM 956 N N . ALA A 1 125 ? 4.351 3.752 -4.570 1.00 92.75 125 ALA A N 1
ATOM 957 C CA . ALA A 1 125 ? 4.292 4.148 -5.974 1.00 92.75 125 ALA A CA 1
ATOM 958 C C . ALA A 1 125 ? 5.130 5.408 -6.238 1.00 92.75 125 ALA A C 1
ATOM 960 O O . ALA A 1 125 ? 5.941 5.427 -7.160 1.00 92.75 125 ALA A O 1
ATOM 961 N N . ARG A 1 126 ? 5.032 6.430 -5.375 1.00 92.56 126 ARG A N 1
ATOM 962 C CA . ARG A 1 126 ? 5.836 7.659 -5.473 1.00 92.56 126 ARG A CA 1
ATOM 963 C C . ARG A 1 126 ? 7.339 7.390 -5.436 1.00 92.56 126 ARG A C 1
ATOM 965 O O . ARG A 1 126 ? 8.090 8.038 -6.162 1.00 92.56 126 ARG A O 1
ATOM 972 N N . MET A 1 127 ? 7.787 6.501 -4.551 1.00 89.75 127 MET A N 1
ATOM 973 C CA . MET A 1 127 ? 9.202 6.146 -4.432 1.00 89.75 127 MET A CA 1
ATOM 974 C C . MET A 1 127 ? 9.690 5.372 -5.655 1.00 89.75 127 MET A C 1
ATOM 976 O O . MET A 1 127 ? 10.778 5.660 -6.151 1.00 89.75 127 MET A O 1
ATOM 980 N N . MET A 1 128 ? 8.869 4.462 -6.176 1.00 88.56 128 MET A N 1
ATOM 981 C CA . MET A 1 128 ? 9.187 3.710 -7.389 1.00 88.56 128 MET A CA 1
ATOM 982 C C . MET A 1 128 ? 9.225 4.596 -8.637 1.00 88.56 128 MET A C 1
ATOM 984 O O . MET A 1 128 ? 10.136 4.450 -9.438 1.00 88.56 128 MET A O 1
ATOM 988 N N . CYS A 1 129 ? 8.336 5.590 -8.758 1.00 85.56 129 CYS A N 1
ATOM 989 C CA . CYS A 1 129 ? 8.392 6.593 -9.836 1.00 85.56 129 CYS A CA 1
ATOM 990 C C . CYS A 1 129 ? 9.694 7.403 -9.842 1.00 85.56 129 CYS A C 1
ATOM 992 O O . CYS A 1 129 ? 10.094 7.948 -10.867 1.00 85.56 129 CYS A O 1
ATOM 994 N N . ARG A 1 130 ? 10.292 7.591 -8.660 1.00 82.12 130 ARG A N 1
ATOM 995 C CA . ARG A 1 130 ? 11.486 8.422 -8.460 1.00 82.12 130 ARG A CA 1
ATOM 996 C C . ARG A 1 130 ? 12.779 7.620 -8.499 1.00 82.12 130 ARG A C 1
ATOM 998 O O . ARG A 1 130 ? 13.832 8.227 -8.669 1.00 82.12 130 ARG A O 1
ATOM 1005 N N . SER A 1 131 ? 12.712 6.302 -8.311 1.00 70.75 131 SER A N 1
ATOM 1006 C CA . SER A 1 131 ? 13.863 5.429 -8.522 1.00 70.75 131 SER A CA 1
ATOM 1007 C C . SER A 1 131 ? 14.106 5.352 -10.021 1.00 70.75 131 SER A C 1
ATOM 1009 O O . SER A 1 131 ? 13.321 4.768 -10.762 1.00 70.75 131 SER A O 1
ATOM 1011 N N . SER A 1 132 ? 15.159 6.035 -10.460 1.00 60.03 132 SER A N 1
ATOM 1012 C CA . SER A 1 132 ? 15.670 6.006 -11.826 1.00 60.03 132 SER A CA 1
ATOM 1013 C C . SER A 1 132 ? 15.897 4.578 -12.313 1.00 60.03 132 SER A C 1
ATOM 1015 O O . SER A 1 132 ? 16.106 3.682 -11.507 1.00 60.03 132 SER A O 1
ATOM 1017 N N . TYR A 1 133 ? 15.895 4.420 -13.633 1.00 67.75 133 TYR A N 1
ATOM 1018 C CA . TYR A 1 133 ? 16.240 3.216 -14.386 1.00 67.75 133 TYR A CA 1
ATOM 1019 C C . TYR A 1 133 ? 17.311 2.352 -13.692 1.00 67.75 133 TYR A C 1
ATOM 1021 O O . TYR A 1 133 ? 18.393 2.854 -13.383 1.00 67.75 133 TYR A O 1
ATOM 1029 N N . TYR A 1 134 ? 16.989 1.085 -13.424 1.00 68.81 134 TYR A N 1
ATOM 1030 C CA . TYR A 1 134 ? 17.861 0.163 -12.696 1.00 68.81 134 TYR A CA 1
ATOM 1031 C C . TYR A 1 134 ? 17.781 -1.260 -13.262 1.00 68.81 134 TYR A C 1
ATOM 1033 O O . TYR A 1 134 ? 16.711 -1.690 -13.705 1.00 68.81 134 TYR A O 1
ATOM 1041 N N . ASP A 1 135 ? 18.895 -1.992 -13.213 1.00 62.50 135 ASP A N 1
ATOM 1042 C CA . ASP A 1 135 ? 19.007 -3.355 -13.758 1.00 62.50 135 ASP A CA 1
ATOM 1043 C C . ASP A 1 135 ? 18.554 -4.412 -12.739 1.00 62.50 135 ASP A C 1
ATOM 1045 O O . ASP A 1 135 ? 18.166 -5.531 -13.083 1.00 62.50 135 ASP A O 1
ATOM 1049 N N . SER A 1 136 ? 18.584 -4.064 -11.456 1.00 66.31 136 SER A N 1
ATOM 1050 C CA . SER A 1 136 ? 18.146 -4.905 -10.353 1.00 66.31 136 SER A CA 1
ATOM 1051 C C . SER A 1 136 ? 17.714 -4.060 -9.151 1.00 66.31 136 SER A C 1
ATOM 1053 O O . SER A 1 136 ? 18.184 -2.940 -8.943 1.00 66.31 136 SER A O 1
ATOM 1055 N N . PHE A 1 137 ? 16.847 -4.599 -8.287 1.00 71.31 137 PHE A N 1
ATOM 1056 C CA . PHE A 1 137 ? 16.503 -3.924 -7.024 1.00 71.31 137 PHE A CA 1
ATOM 1057 C C . PHE A 1 137 ? 17.749 -3.658 -6.152 1.00 71.31 137 PHE A C 1
ATOM 1059 O O . PHE A 1 137 ? 17.739 -2.765 -5.302 1.00 71.31 137 PHE A O 1
ATOM 1066 N N . SER A 1 138 ? 18.840 -4.403 -6.372 1.00 70.25 138 SER A N 1
ATOM 1067 C CA . SER A 1 138 ? 20.147 -4.178 -5.749 1.00 70.25 138 SER A CA 1
ATOM 1068 C C . SER A 1 138 ? 20.757 -2.811 -6.065 1.00 70.25 138 SER A C 1
ATOM 1070 O O . SER A 1 138 ? 21.548 -2.331 -5.254 1.00 70.25 138 SER A O 1
ATOM 1072 N N . ASP A 1 139 ? 20.358 -2.158 -7.151 1.00 73.69 139 ASP A N 1
ATOM 1073 C CA . ASP A 1 139 ? 20.973 -0.899 -7.594 1.00 73.69 139 ASP A CA 1
ATOM 1074 C C . ASP A 1 139 ? 20.326 0.334 -6.944 1.00 73.69 139 ASP A C 1
ATOM 1076 O O . ASP A 1 139 ? 20.850 1.446 -6.998 1.00 73.69 139 ASP A O 1
ATOM 1080 N N . ILE A 1 140 ? 19.188 0.148 -6.269 1.00 79.94 140 ILE A N 1
ATOM 1081 C CA . ILE A 1 140 ? 18.530 1.199 -5.488 1.00 79.94 140 ILE A CA 1
ATOM 1082 C C . ILE A 1 140 ? 19.407 1.557 -4.271 1.00 79.94 140 ILE A C 1
ATOM 1084 O O . ILE A 1 140 ? 20.093 0.712 -3.707 1.00 79.94 140 ILE A O 1
ATOM 1088 N N . SER A 1 141 ? 19.381 2.807 -3.796 1.00 83.06 141 SER A N 1
ATOM 1089 C CA . SER A 1 141 ? 20.087 3.166 -2.549 1.00 83.06 141 SER A CA 1
ATOM 1090 C C . SER A 1 141 ? 19.572 2.365 -1.344 1.00 83.06 141 SER A C 1
ATOM 1092 O O . SER A 1 141 ? 18.365 2.182 -1.188 1.00 83.06 141 SER A O 1
ATOM 1094 N N . GLU A 1 142 ? 20.461 1.941 -0.440 1.00 80.62 142 GLU A N 1
ATOM 1095 C CA . GLU A 1 142 ? 20.110 1.129 0.742 1.00 80.62 142 GLU A CA 1
ATOM 1096 C C . GLU A 1 142 ? 18.989 1.759 1.587 1.00 80.62 142 GLU A C 1
ATOM 1098 O O . GLU A 1 142 ? 18.009 1.101 1.937 1.00 80.62 142 GLU A O 1
ATOM 1103 N N . LYS A 1 143 ? 19.059 3.077 1.814 1.00 83.06 143 LYS A N 1
ATOM 1104 C CA . LYS A 1 143 ? 18.005 3.845 2.495 1.00 83.06 143 LYS A CA 1
ATOM 1105 C C . LYS A 1 143 ? 16.641 3.699 1.810 1.00 83.06 143 LYS A C 1
ATOM 1107 O O . LYS A 1 143 ? 15.622 3.558 2.486 1.00 83.06 143 LYS A O 1
ATOM 1112 N N . SER A 1 144 ? 16.611 3.743 0.478 1.00 83.06 144 SER A N 1
ATOM 1113 C CA . SER A 1 144 ? 15.372 3.608 -0.293 1.00 83.06 144 SER A CA 1
ATOM 1114 C C . SER A 1 144 ? 14.881 2.162 -0.315 1.00 83.06 144 SER A C 1
ATOM 1116 O O . SER A 1 144 ? 13.684 1.951 -0.138 1.00 83.06 144 SER 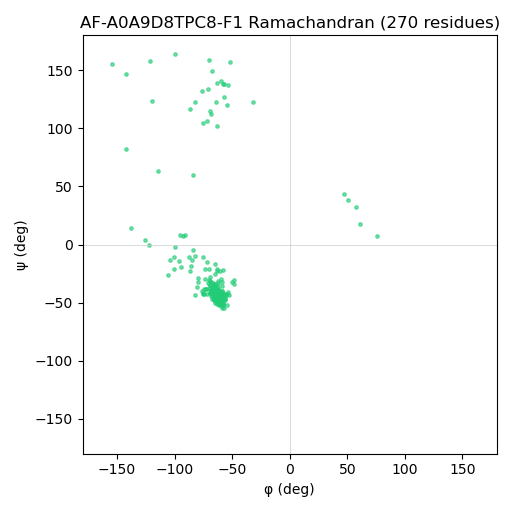A O 1
ATOM 1118 N N . LYS A 1 145 ? 15.780 1.170 -0.417 1.00 83.12 145 LYS A N 1
ATOM 1119 C CA . LYS A 1 145 ? 15.426 -0.255 -0.290 1.00 83.12 145 LYS A CA 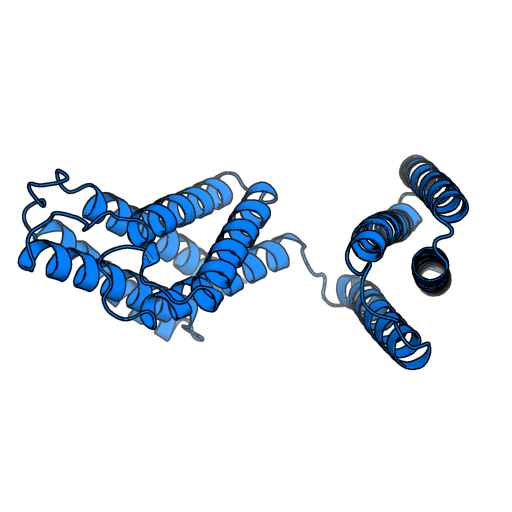1
ATOM 1120 C C . LYS A 1 145 ? 14.771 -0.552 1.052 1.00 83.12 145 LYS A C 1
ATOM 1122 O O . LYS A 1 145 ? 13.668 -1.088 1.077 1.00 83.12 145 LYS A O 1
ATOM 1127 N N . ASN A 1 146 ? 15.399 -0.143 2.156 1.00 80.81 146 ASN A N 1
ATOM 1128 C CA . ASN A 1 146 ? 14.873 -0.367 3.505 1.00 80.81 146 ASN A CA 1
ATOM 1129 C C . ASN A 1 146 ? 13.489 0.264 3.672 1.00 80.81 146 ASN A C 1
ATOM 1131 O O . ASN A 1 146 ? 12.582 -0.343 4.240 1.00 80.81 146 ASN A O 1
ATOM 1135 N N . ARG A 1 147 ? 13.286 1.462 3.113 1.00 84.44 147 ARG A N 1
ATOM 1136 C CA . ARG A 1 147 ? 11.980 2.122 3.145 1.00 84.44 147 ARG A CA 1
ATOM 1137 C C . ARG A 1 147 ? 10.930 1.405 2.289 1.00 84.44 147 ARG A C 1
ATOM 1139 O O . ARG A 1 147 ? 9.793 1.290 2.738 1.00 84.44 147 ARG A O 1
ATOM 1146 N N . LEU A 1 148 ? 11.287 0.919 1.099 1.00 85.75 148 LEU A N 1
ATOM 1147 C CA . LEU A 1 148 ? 10.389 0.142 0.234 1.00 85.75 148 LEU A CA 1
ATOM 1148 C C . LEU A 1 148 ? 9.990 -1.190 0.884 1.00 85.75 148 LEU A C 1
ATOM 1150 O O . LEU A 1 148 ? 8.809 -1.527 0.882 1.00 85.75 148 LEU A O 1
ATOM 1154 N N . LEU A 1 149 ? 10.939 -1.896 1.507 1.00 83.56 149 LEU A N 1
ATOM 1155 C CA . LEU A 1 149 ? 10.685 -3.126 2.268 1.00 83.56 149 LEU A CA 1
ATOM 1156 C C . LEU A 1 149 ? 9.764 -2.871 3.470 1.00 83.56 149 LEU A C 1
ATOM 1158 O O . LEU A 1 149 ? 8.835 -3.635 3.725 1.00 83.56 149 LEU A O 1
ATOM 1162 N N . MET A 1 150 ? 9.972 -1.761 4.184 1.00 80.62 150 MET A N 1
ATOM 1163 C CA . MET A 1 150 ? 9.107 -1.356 5.295 1.00 80.62 150 MET A CA 1
ATOM 1164 C C . MET A 1 150 ? 7.668 -1.085 4.822 1.00 80.62 150 MET A C 1
ATOM 1166 O O . MET A 1 150 ? 6.719 -1.533 5.461 1.00 80.62 150 MET A O 1
ATOM 1170 N N . LEU A 1 151 ? 7.497 -0.392 3.689 1.00 83.06 151 LEU A N 1
ATOM 1171 C CA . LEU A 1 151 ? 6.182 -0.137 3.090 1.00 83.06 151 LEU A CA 1
ATOM 1172 C C . LEU A 1 151 ? 5.506 -1.434 2.620 1.00 83.06 151 LEU A C 1
ATOM 1174 O O . LEU A 1 151 ? 4.320 -1.616 2.869 1.00 83.06 151 LEU A O 1
ATOM 1178 N N . GLN A 1 152 ? 6.248 -2.361 2.006 1.00 84.38 152 GLN A N 1
ATOM 1179 C CA . GLN A 1 152 ? 5.722 -3.684 1.645 1.00 84.38 152 GLN A CA 1
ATOM 1180 C C . GLN A 1 152 ? 5.243 -4.448 2.878 1.00 84.38 152 GLN A C 1
ATOM 1182 O O . GLN A 1 152 ? 4.119 -4.940 2.892 1.00 84.38 152 GLN A O 1
ATOM 1187 N N . SER A 1 153 ? 6.066 -4.509 3.929 1.00 77.75 153 SER A N 1
ATOM 1188 C CA . SER A 1 153 ? 5.708 -5.155 5.196 1.00 77.75 153 SER A CA 1
ATOM 1189 C C . SER A 1 153 ? 4.440 -4.545 5.805 1.00 77.75 153 SER A C 1
ATOM 1191 O O . SER A 1 153 ? 3.524 -5.274 6.190 1.00 77.75 153 SER A O 1
ATOM 1193 N N . SER A 1 154 ? 4.337 -3.210 5.808 1.00 77.44 154 SER A N 1
ATOM 1194 C CA . SER A 1 154 ? 3.135 -2.496 6.253 1.00 77.44 154 SER A CA 1
ATOM 1195 C C . SER A 1 154 ? 1.901 -2.909 5.448 1.00 77.44 154 SER A C 1
ATOM 1197 O O . SER A 1 154 ? 0.903 -3.343 6.021 1.00 77.44 154 SER A O 1
ATOM 1199 N N . LEU A 1 155 ? 1.983 -2.877 4.116 1.00 84.81 155 LEU A N 1
ATOM 1200 C CA . LEU A 1 155 ? 0.868 -3.235 3.240 1.00 84.81 155 LEU A CA 1
ATOM 1201 C C . LEU A 1 155 ? 0.428 -4.701 3.401 1.00 84.81 155 LEU A C 1
ATOM 1203 O O . LEU A 1 155 ? -0.776 -4.981 3.430 1.00 84.81 155 LEU A O 1
ATOM 1207 N N . TYR A 1 156 ? 1.375 -5.634 3.557 1.00 81.12 156 TYR A N 1
ATOM 1208 C CA . TYR A 1 156 ? 1.074 -7.038 3.856 1.00 81.12 156 TYR A CA 1
ATOM 1209 C C . TYR A 1 156 ? 0.341 -7.187 5.191 1.00 81.12 156 TYR A C 1
ATOM 1211 O O . TYR A 1 156 ? -0.649 -7.918 5.269 1.00 81.12 156 TYR A O 1
ATOM 1219 N N . ASN A 1 157 ? 0.792 -6.486 6.232 1.00 74.38 157 ASN A N 1
ATOM 1220 C CA . ASN A 1 157 ? 0.145 -6.520 7.541 1.00 74.38 157 ASN A CA 1
ATOM 1221 C C . ASN A 1 157 ? -1.265 -5.926 7.489 1.00 74.38 157 ASN A C 1
ATOM 1223 O O . ASN A 1 157 ? -2.203 -6.561 7.962 1.00 74.38 157 ASN A O 1
ATOM 1227 N N . ILE A 1 158 ? -1.443 -4.768 6.847 1.00 75.31 158 ILE A N 1
ATOM 1228 C CA . ILE A 1 158 ? -2.757 -4.134 6.670 1.00 75.31 158 ILE A CA 1
ATOM 1229 C C . ILE A 1 158 ? -3.726 -5.098 5.976 1.00 75.31 158 ILE A C 1
ATOM 1231 O O . ILE A 1 158 ? -4.843 -5.295 6.447 1.00 75.31 158 ILE A O 1
ATOM 1235 N N . THR A 1 159 ? -3.280 -5.762 4.907 1.00 80.56 159 THR A N 1
ATOM 1236 C CA . THR A 1 159 ? -4.103 -6.701 4.127 1.00 80.56 159 THR A CA 1
ATOM 1237 C C . THR A 1 159 ? -4.576 -7.904 4.945 1.00 80.56 159 THR A C 1
ATOM 1239 O O . THR A 1 159 ? -5.711 -8.349 4.778 1.00 80.56 159 THR A O 1
ATOM 1242 N N . LYS A 1 160 ? -3.751 -8.414 5.872 1.00 76.06 160 LYS A N 1
ATOM 1243 C CA . LYS A 1 160 ? -4.133 -9.519 6.773 1.00 76.06 160 LYS A CA 1
ATOM 1244 C C . LYS A 1 160 ? -5.263 -9.152 7.737 1.00 76.06 160 LYS A C 1
ATOM 1246 O O . LYS A 1 160 ? -5.977 -10.044 8.180 1.00 76.06 160 LYS A O 1
ATOM 1251 N N . HIS A 1 161 ? -5.425 -7.867 8.045 1.00 74.69 161 HIS A N 1
ATOM 1252 C CA . HIS A 1 161 ? -6.446 -7.355 8.961 1.00 74.69 161 HIS A CA 1
ATOM 1253 C C . HIS A 1 161 ? -7.720 -6.868 8.250 1.00 74.69 161 HIS A C 1
ATOM 1255 O O . HIS A 1 161 ? -8.586 -6.269 8.885 1.00 74.69 161 HIS A O 1
ATOM 1261 N N . VAL A 1 162 ? -7.851 -7.101 6.938 1.00 75.19 162 VAL A N 1
ATOM 1262 C CA . VAL A 1 162 ? -9.081 -6.810 6.191 1.00 75.19 162 VAL A CA 1
ATOM 1263 C C . VAL A 1 162 ? -10.038 -8.001 6.290 1.00 75.19 162 VAL A C 1
ATOM 1265 O O . VAL A 1 162 ? -9.742 -9.085 5.783 1.00 75.19 162 VAL A O 1
ATOM 1268 N N . ASP A 1 163 ? -11.202 -7.776 6.903 1.00 71.94 163 ASP A N 1
ATOM 1269 C CA . ASP A 1 163 ? -12.244 -8.802 7.064 1.00 71.94 163 ASP A CA 1
ATOM 1270 C C . ASP A 1 163 ? -13.092 -9.011 5.797 1.00 71.94 163 ASP A C 1
ATOM 1272 O O . ASP A 1 163 ? -13.575 -10.115 5.555 1.00 71.94 163 ASP A O 1
ATOM 1276 N N . ASP A 1 164 ? -13.256 -7.970 4.970 1.00 78.31 164 ASP A N 1
ATOM 1277 C CA . ASP A 1 164 ? -13.971 -8.043 3.688 1.00 78.31 164 ASP A CA 1
ATOM 1278 C C . ASP A 1 164 ? -13.170 -8.900 2.682 1.00 78.31 164 ASP A C 1
ATOM 1280 O O . ASP A 1 164 ? -12.087 -8.479 2.250 1.00 78.31 164 ASP A O 1
ATOM 1284 N N . PRO A 1 165 ? -13.668 -10.089 2.288 1.00 82.06 165 PRO A N 1
ATOM 1285 C CA . PRO A 1 165 ? -12.923 -11.017 1.447 1.00 82.06 165 PRO A CA 1
ATOM 1286 C C . PRO A 1 165 ? -12.662 -10.464 0.043 1.00 82.06 165 PRO A C 1
ATOM 1288 O O . PRO A 1 165 ? -11.566 -10.676 -0.475 1.00 82.06 165 PRO A O 1
ATOM 1291 N N . GLU A 1 166 ? -13.601 -9.715 -0.548 1.00 87.44 166 GLU A N 1
ATOM 1292 C CA . GLU A 1 166 ? -13.413 -9.135 -1.884 1.00 87.44 166 GLU A CA 1
ATOM 1293 C C . GLU A 1 166 ? -12.333 -8.054 -1.861 1.00 87.44 166 GLU A C 1
ATOM 1295 O O . GLU A 1 166 ? -11.464 -7.993 -2.736 1.00 87.44 166 GLU A O 1
ATOM 1300 N N . ARG A 1 167 ? -12.366 -7.184 -0.845 1.00 85.06 167 ARG A N 1
ATOM 1301 C CA . ARG A 1 167 ? -11.351 -6.138 -0.682 1.00 85.06 167 ARG A CA 1
ATOM 1302 C C . ARG A 1 167 ? -9.983 -6.736 -0.395 1.00 85.06 167 ARG A C 1
ATOM 1304 O O . ARG A 1 167 ? -8.999 -6.303 -0.993 1.00 85.06 167 ARG A O 1
ATOM 1311 N N . ARG A 1 168 ? -9.920 -7.743 0.477 1.00 88.06 168 ARG A N 1
ATOM 1312 C CA . ARG A 1 168 ? -8.680 -8.455 0.790 1.00 88.06 168 ARG A CA 1
ATOM 1313 C C . ARG A 1 168 ? -8.084 -9.103 -0.455 1.00 88.06 168 ARG A C 1
ATOM 1315 O O . ARG A 1 168 ? -6.890 -8.948 -0.688 1.00 88.06 168 ARG A O 1
ATOM 1322 N N . GLU A 1 169 ? -8.893 -9.772 -1.275 1.00 91.00 169 GLU A N 1
ATOM 1323 C CA . GLU A 1 169 ? -8.435 -10.363 -2.538 1.00 91.00 169 GLU A CA 1
ATOM 1324 C C . GLU A 1 169 ? -7.817 -9.304 -3.463 1.00 91.00 169 GLU A C 1
ATOM 1326 O O . GLU A 1 169 ? -6.727 -9.501 -3.998 1.00 91.00 169 GLU A O 1
ATOM 1331 N N . ARG A 1 170 ? -8.464 -8.142 -3.600 1.00 90.62 170 ARG A N 1
ATOM 1332 C CA . ARG A 1 170 ? -7.952 -7.028 -4.414 1.00 90.62 170 ARG A CA 1
ATOM 1333 C C . ARG A 1 170 ? -6.643 -6.465 -3.866 1.00 90.62 170 ARG A C 1
ATOM 1335 O O . ARG A 1 170 ? -5.723 -6.219 -4.640 1.00 90.62 170 ARG A O 1
ATOM 1342 N N . TYR A 1 171 ? -6.532 -6.295 -2.548 1.00 92.75 171 TYR A N 1
ATOM 1343 C CA . TYR A 1 171 ? -5.292 -5.838 -1.913 1.00 92.75 171 TYR A CA 1
ATOM 1344 C C . TYR A 1 171 ? -4.151 -6.828 -2.157 1.00 92.75 171 TYR A C 1
ATOM 1346 O O . TYR A 1 171 ? -3.057 -6.411 -2.527 1.00 92.75 171 TYR A O 1
ATOM 1354 N N . VAL A 1 172 ? -4.415 -8.134 -2.038 1.00 91.38 172 VAL A N 1
ATOM 1355 C CA . VAL A 1 172 ? -3.437 -9.184 -2.358 1.00 91.38 172 VAL A CA 1
ATOM 1356 C C . VAL A 1 172 ? -3.018 -9.127 -3.829 1.00 91.38 172 VAL A C 1
ATOM 1358 O O . VAL A 1 172 ? -1.822 -9.167 -4.106 1.00 91.38 172 VAL A O 1
ATOM 1361 N N . LYS A 1 173 ? -3.961 -8.977 -4.771 1.00 91.88 173 LYS A N 1
ATOM 1362 C CA . LYS A 1 173 ? -3.648 -8.836 -6.207 1.00 91.88 173 LYS A CA 1
ATOM 1363 C C . LYS A 1 173 ? -2.731 -7.642 -6.474 1.00 91.88 173 LYS A C 1
ATOM 1365 O O . LYS A 1 173 ? -1.711 -7.793 -7.144 1.00 91.88 173 LYS A O 1
ATOM 1370 N N . ILE A 1 174 ? -3.049 -6.482 -5.893 1.00 93.62 174 ILE A N 1
ATOM 1371 C CA . ILE A 1 174 ? -2.222 -5.274 -6.012 1.00 93.62 174 ILE A CA 1
ATOM 1372 C C . ILE A 1 174 ? -0.828 -5.520 -5.439 1.00 93.62 174 ILE A C 1
ATOM 1374 O O . ILE A 1 174 ? 0.160 -5.190 -6.088 1.00 93.62 174 ILE A O 1
ATOM 1378 N N . LEU A 1 175 ? -0.731 -6.116 -4.248 1.00 91.75 175 LEU A N 1
ATOM 1379 C CA . LEU A 1 175 ? 0.554 -6.347 -3.594 1.00 91.75 175 LEU A CA 1
ATOM 1380 C C . LEU A 1 175 ? 1.443 -7.309 -4.363 1.00 91.75 175 LEU A C 1
ATOM 1382 O O . LEU A 1 175 ? 2.610 -6.997 -4.596 1.00 91.75 175 LEU A O 1
ATOM 1386 N N . ASN A 1 176 ? 0.887 -8.440 -4.787 1.00 89.25 176 ASN A N 1
ATOM 1387 C CA . ASN A 1 176 ? 1.622 -9.437 -5.551 1.00 89.25 176 ASN A CA 1
ATOM 1388 C C . ASN A 1 176 ? 2.149 -8.836 -6.856 1.00 89.25 176 ASN A C 1
ATOM 1390 O O . ASN A 1 176 ? 3.333 -8.978 -7.158 1.00 89.25 176 ASN A O 1
ATOM 1394 N N . GLY A 1 177 ? 1.304 -8.107 -7.591 1.00 90.00 177 GLY A N 1
ATOM 1395 C CA . GLY A 1 177 ? 1.714 -7.477 -8.841 1.00 90.00 177 GLY A CA 1
ATOM 1396 C C . GLY A 1 177 ? 2.753 -6.373 -8.637 1.00 90.00 177 GLY A C 1
ATOM 1397 O O . GLY A 1 177 ? 3.751 -6.340 -9.347 1.00 90.00 177 GLY A O 1
ATOM 1398 N N . VAL A 1 178 ? 2.589 -5.514 -7.627 1.00 90.69 178 VAL A N 1
ATOM 1399 C CA . VAL A 1 178 ? 3.562 -4.457 -7.306 1.00 90.69 178 VAL A CA 1
ATOM 1400 C C . VAL A 1 178 ? 4.926 -5.036 -6.926 1.00 90.69 178 VAL A C 1
ATOM 1402 O O . VAL A 1 178 ? 5.947 -4.544 -7.401 1.00 90.69 178 VAL A O 1
ATOM 1405 N N . VAL A 1 179 ? 4.961 -6.084 -6.099 1.00 88.38 179 VAL A N 1
ATOM 1406 C CA . VAL A 1 179 ? 6.205 -6.779 -5.739 1.00 88.38 179 VAL A CA 1
ATOM 1407 C C . VAL A 1 179 ? 6.856 -7.350 -6.995 1.00 88.38 179 VAL A C 1
ATOM 1409 O O . VAL A 1 179 ? 8.014 -7.052 -7.275 1.00 88.38 179 VAL A O 1
ATOM 1412 N N . LEU A 1 180 ? 6.103 -8.097 -7.795 1.00 88.38 180 LEU A N 1
ATOM 1413 C CA . LEU A 1 180 ? 6.611 -8.725 -9.008 1.00 88.38 180 LEU A CA 1
ATOM 1414 C C . LEU A 1 180 ? 7.162 -7.699 -10.014 1.00 88.38 180 LEU A C 1
ATOM 1416 O O . LEU A 1 180 ? 8.272 -7.869 -10.506 1.00 88.38 180 LEU A O 1
ATOM 1420 N N . ILE A 1 181 ? 6.459 -6.590 -10.253 1.00 87.75 181 ILE A N 1
ATOM 1421 C CA . ILE A 1 181 ? 6.914 -5.507 -11.143 1.00 87.75 181 ILE A CA 1
ATOM 1422 C C . ILE A 1 181 ? 8.188 -4.832 -10.603 1.00 87.75 181 ILE A C 1
ATOM 1424 O O . ILE A 1 181 ? 9.106 -4.508 -11.367 1.00 87.75 181 ILE A O 1
ATOM 1428 N N . THR A 1 182 ? 8.276 -4.619 -9.286 1.00 86.50 182 THR A N 1
ATOM 1429 C CA . THR A 1 182 ? 9.453 -4.013 -8.644 1.00 86.50 182 THR A CA 1
ATOM 1430 C C . THR A 1 182 ? 10.692 -4.895 -8.759 1.00 86.50 182 THR A C 1
ATOM 1432 O O . THR A 1 182 ? 11.767 -4.386 -9.086 1.00 86.50 182 THR A O 1
ATOM 1435 N N . TYR A 1 183 ? 10.544 -6.192 -8.483 1.00 84.06 183 TYR A N 1
ATOM 1436 C CA . TYR A 1 183 ? 11.646 -7.158 -8.450 1.00 84.06 183 TYR A CA 1
ATOM 1437 C C . TYR A 1 183 ? 11.874 -7.869 -9.780 1.00 84.06 183 TYR A C 1
ATOM 1439 O O . TYR A 1 183 ? 12.682 -8.794 -9.826 1.00 84.06 183 TYR A O 1
ATOM 1447 N N . TRP A 1 184 ? 11.186 -7.448 -10.845 1.00 84.75 184 TRP A N 1
ATOM 1448 C CA . TRP A 1 184 ? 11.327 -8.079 -12.149 1.00 84.75 184 TRP A CA 1
ATOM 1449 C C . TRP A 1 184 ? 12.800 -8.101 -12.581 1.00 84.75 184 TRP A C 1
ATOM 1451 O O . TRP A 1 184 ? 13.410 -7.023 -12.652 1.00 84.75 184 TRP A O 1
ATOM 1461 N N . PRO A 1 185 ? 13.382 -9.291 -12.814 1.00 76.50 185 PRO A N 1
ATOM 1462 C CA . PRO A 1 185 ? 14.798 -9.414 -13.104 1.00 76.50 185 PRO A CA 1
ATOM 1463 C C . PRO A 1 185 ? 15.087 -8.868 -14.500 1.00 76.50 185 PRO A C 1
ATOM 1465 O O . PRO A 1 185 ? 14.390 -9.190 -15.458 1.00 76.50 185 PRO A O 1
ATOM 1468 N N . THR A 1 186 ? 16.130 -8.051 -14.605 1.00 79.00 186 THR A N 1
ATOM 1469 C CA . THR A 1 186 ? 16.679 -7.592 -15.893 1.00 79.00 186 THR A CA 1
ATOM 1470 C C . THR A 1 186 ? 18.179 -7.870 -16.015 1.00 79.00 186 THR A C 1
ATOM 1472 O O . THR A 1 186 ? 18.807 -7.517 -17.010 1.00 79.00 186 THR A O 1
ATOM 1475 N N . THR A 1 187 ? 18.762 -8.538 -15.018 1.00 73.50 187 THR A N 1
ATOM 1476 C CA . THR A 1 187 ? 20.158 -8.981 -15.026 1.00 73.50 187 THR A CA 1
ATOM 1477 C C . THR A 1 187 ? 20.387 -9.987 -16.155 1.00 73.50 187 THR A C 1
ATOM 1479 O O . THR A 1 187 ? 19.534 -10.835 -16.401 1.00 73.50 187 THR A O 1
ATOM 1482 N N . ASP A 1 188 ? 21.523 -9.869 -16.843 1.00 76.62 188 ASP A N 1
ATOM 1483 C CA . ASP A 1 188 ? 21.929 -10.724 -17.971 1.00 76.62 188 ASP A CA 1
ATOM 1484 C C . ASP A 1 188 ? 20.987 -10.698 -19.195 1.00 76.62 188 ASP A C 1
ATOM 1486 O O . ASP A 1 188 ? 21.064 -11.565 -20.066 1.00 76.62 188 ASP A O 1
ATOM 1490 N N . THR A 1 189 ? 20.123 -9.681 -19.298 1.00 80.00 189 THR A N 1
ATOM 1491 C CA . THR A 1 189 ? 19.294 -9.418 -20.488 1.00 80.00 189 THR A CA 1
ATOM 1492 C C . THR A 1 189 ? 19.900 -8.315 -21.359 1.00 80.00 189 THR A C 1
ATOM 1494 O O . THR A 1 189 ? 20.790 -7.579 -20.926 1.00 80.00 189 THR A O 1
ATOM 1497 N N . ASP A 1 190 ? 19.454 -8.202 -22.614 1.00 83.69 190 ASP A N 1
ATOM 1498 C CA . ASP A 1 190 ? 19.934 -7.141 -23.500 1.00 83.69 190 ASP A CA 1
ATOM 1499 C C . ASP A 1 190 ? 19.429 -5.747 -23.073 1.00 83.69 190 ASP A C 1
ATOM 1501 O O . ASP A 1 190 ? 18.428 -5.588 -22.370 1.00 83.69 190 ASP A O 1
ATOM 1505 N N . SER A 1 191 ? 20.126 -4.697 -23.513 1.00 84.50 191 SER A N 1
ATOM 1506 C CA . SER A 1 191 ? 19.804 -3.316 -23.134 1.00 84.50 191 SER A CA 1
ATOM 1507 C C . SER A 1 191 ? 18.422 -2.850 -23.609 1.00 84.50 191 SER A C 1
ATOM 1509 O O . SER A 1 191 ? 17.855 -1.926 -23.020 1.00 84.50 191 SER A O 1
ATOM 1511 N N . VAL A 1 192 ? 17.863 -3.483 -24.647 1.00 84.69 192 VAL A N 1
ATOM 1512 C CA . VAL A 1 192 ? 16.528 -3.181 -25.177 1.00 84.69 192 VAL A CA 1
ATOM 1513 C C . VAL A 1 192 ? 15.455 -3.736 -24.239 1.00 84.69 192 VAL A C 1
ATOM 1515 O O . VAL A 1 192 ? 14.498 -3.027 -23.923 1.00 84.69 192 VAL A O 1
ATOM 1518 N N . HIS A 1 193 ? 15.636 -4.953 -23.730 1.00 82.75 193 HIS A N 1
ATOM 1519 C CA . HIS A 1 193 ? 14.773 -5.578 -22.735 1.00 82.75 193 HIS A CA 1
ATOM 1520 C C . HIS A 1 193 ? 14.810 -4.802 -21.418 1.00 82.75 193 HIS A C 1
ATOM 1522 O O . HIS A 1 193 ? 13.762 -4.406 -20.907 1.00 82.75 193 HIS A O 1
ATOM 1528 N N . VAL A 1 194 ? 16.004 -4.461 -20.918 1.00 84.94 194 VAL A N 1
ATOM 1529 C CA . VAL A 1 194 ? 16.159 -3.611 -19.724 1.00 84.94 194 VAL A CA 1
ATOM 1530 C C . VAL A 1 194 ? 15.385 -2.288 -19.889 1.00 84.94 194 VAL A C 1
ATOM 1532 O O . VAL A 1 194 ? 14.710 -1.839 -18.956 1.00 84.94 194 VAL A O 1
ATOM 1535 N N . ALA A 1 195 ? 15.426 -1.679 -21.082 1.00 84.75 195 ALA A N 1
ATOM 1536 C CA . ALA A 1 195 ? 14.692 -0.446 -21.398 1.00 84.75 195 ALA A CA 1
ATOM 1537 C C . ALA A 1 195 ? 13.195 -0.617 -21.405 1.00 84.75 195 ALA A C 1
ATOM 1539 O O . ALA A 1 195 ? 12.468 0.212 -20.845 1.00 84.75 195 ALA A O 1
ATOM 1540 N N . HIS A 1 196 ? 12.742 -1.703 -22.008 1.00 84.81 196 HIS A N 1
ATOM 1541 C CA . HIS A 1 196 ? 11.342 -2.048 -22.045 1.00 84.81 196 HIS A CA 1
ATOM 1542 C C . HIS A 1 196 ? 10.778 -2.227 -20.628 1.00 84.81 196 HIS A C 1
ATOM 1544 O O . HIS A 1 196 ? 9.810 -1.555 -20.265 1.00 84.81 196 HIS A O 1
ATOM 1550 N N . ILE A 1 197 ? 11.431 -3.039 -19.793 1.00 85.69 197 ILE A N 1
ATOM 1551 C CA . ILE A 1 197 ? 10.991 -3.324 -18.421 1.00 85.69 197 ILE A CA 1
ATOM 1552 C C . ILE A 1 197 ? 11.006 -2.060 -17.557 1.00 85.69 197 ILE A C 1
ATOM 1554 O O . ILE A 1 197 ? 10.026 -1.772 -16.867 1.00 85.69 197 ILE A O 1
ATOM 1558 N N . ASN A 1 198 ? 12.076 -1.261 -17.602 1.00 86.31 198 ASN A N 1
ATOM 1559 C CA . ASN A 1 198 ? 12.142 -0.023 -16.823 1.00 86.31 198 ASN A CA 1
ATOM 1560 C C . ASN A 1 198 ? 11.104 1.015 -17.280 1.00 86.31 198 ASN A C 1
ATOM 1562 O O . ASN A 1 198 ? 10.504 1.693 -16.441 1.00 86.31 198 ASN A O 1
ATOM 1566 N N . SER A 1 199 ? 10.839 1.111 -18.587 1.00 86.56 199 SER A N 1
ATOM 1567 C CA . SER A 1 199 ? 9.766 1.949 -19.135 1.00 86.56 199 SER A CA 1
ATOM 1568 C C . SER A 1 199 ? 8.388 1.511 -18.627 1.00 86.56 199 SER A C 1
ATOM 1570 O O . SER A 1 199 ? 7.616 2.339 -18.130 1.00 86.56 199 SER A O 1
ATOM 1572 N N . LEU A 1 200 ? 8.097 0.206 -18.671 1.00 86.69 200 LEU A N 1
ATOM 1573 C CA . LEU A 1 200 ? 6.854 -0.368 -18.154 1.00 86.69 200 LEU A CA 1
ATOM 1574 C C . LEU A 1 200 ? 6.687 -0.107 -16.658 1.00 86.69 200 LEU A C 1
ATOM 1576 O O . LEU A 1 200 ? 5.661 0.424 -16.232 1.00 86.69 200 LEU A O 1
ATOM 1580 N N . ARG A 1 201 ? 7.715 -0.421 -15.868 1.00 88.19 201 ARG A N 1
ATOM 1581 C CA . ARG A 1 201 ? 7.749 -0.214 -14.419 1.00 88.19 201 ARG A CA 1
ATOM 1582 C C . ARG A 1 201 ? 7.449 1.240 -14.059 1.00 88.19 201 ARG A C 1
ATOM 1584 O O . ARG A 1 201 ? 6.557 1.503 -13.254 1.00 88.19 201 ARG A O 1
ATOM 1591 N N . ASN A 1 202 ? 8.161 2.184 -14.676 1.00 89.31 202 ASN A N 1
ATOM 1592 C CA . ASN A 1 202 ? 7.968 3.609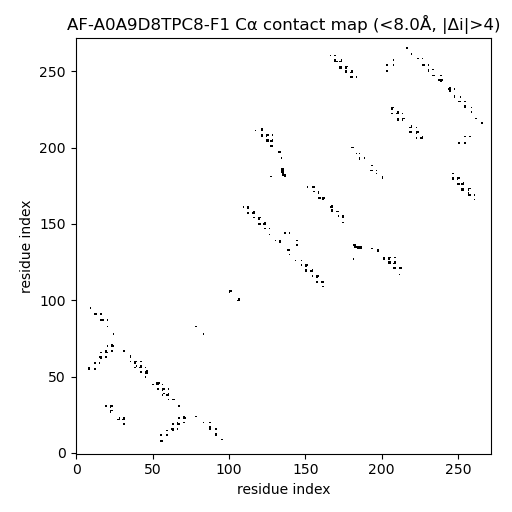 -14.424 1.00 89.31 202 ASN A CA 1
ATOM 1593 C C . ASN A 1 202 ? 6.551 4.058 -14.810 1.00 89.31 202 ASN A C 1
ATOM 1595 O O . ASN A 1 202 ? 5.875 4.720 -14.025 1.00 89.31 202 ASN A O 1
ATOM 1599 N N . SER A 1 203 ? 6.066 3.636 -15.981 1.00 89.88 203 SER A N 1
ATOM 1600 C CA . SER A 1 203 ? 4.724 3.981 -16.462 1.00 89.88 203 SER A CA 1
ATOM 1601 C C . SER A 1 203 ? 3.634 3.508 -15.498 1.00 89.88 203 SER A C 1
ATOM 1603 O O . SER A 1 203 ? 2.783 4.304 -15.100 1.00 89.88 203 SER A O 1
ATOM 1605 N N . ILE A 1 204 ? 3.700 2.250 -15.047 1.00 91.12 204 ILE A N 1
ATOM 1606 C CA . ILE A 1 204 ? 2.722 1.672 -14.114 1.00 91.12 204 ILE A CA 1
ATOM 1607 C C . ILE A 1 204 ? 2.726 2.434 -12.791 1.00 91.12 204 ILE A C 1
ATOM 1609 O O . ILE A 1 204 ? 1.678 2.902 -12.347 1.00 91.12 204 ILE A O 1
ATOM 1613 N N . PHE A 1 205 ? 3.895 2.611 -12.169 1.00 92.69 205 PHE A N 1
ATOM 1614 C CA . PHE A 1 205 ? 3.963 3.297 -10.881 1.00 92.69 205 PHE A CA 1
ATOM 1615 C C . PHE A 1 205 ? 3.546 4.764 -10.981 1.00 92.69 205 PHE A C 1
ATOM 1617 O O . PHE A 1 205 ? 2.907 5.267 -10.055 1.00 92.69 205 PHE A O 1
ATOM 1624 N N . LYS A 1 206 ? 3.841 5.438 -12.100 1.00 93.00 206 LYS A N 1
ATOM 1625 C CA . LYS A 1 206 ? 3.437 6.828 -12.341 1.00 93.00 206 LYS A CA 1
ATOM 1626 C C . LYS A 1 206 ? 1.925 6.964 -12.446 1.00 93.00 206 LYS A C 1
ATOM 1628 O O . LYS A 1 206 ? 1.357 7.830 -11.783 1.00 93.00 206 LYS A O 1
ATOM 1633 N N . LEU A 1 207 ? 1.279 6.090 -13.215 1.00 93.19 207 LEU A N 1
ATOM 1634 C CA . LEU A 1 207 ? -0.177 6.075 -13.360 1.00 93.19 207 LEU A CA 1
ATOM 1635 C C . LEU A 1 207 ? -0.870 5.695 -12.043 1.00 93.19 207 LEU A C 1
ATOM 1637 O O . LEU A 1 207 ? -1.805 6.372 -11.620 1.00 93.19 207 LEU A O 1
ATOM 1641 N N . MET A 1 208 ? -0.357 4.686 -11.330 1.00 94.19 208 MET A N 1
ATOM 1642 C CA . MET A 1 208 ? -0.847 4.331 -9.993 1.00 94.19 208 MET A CA 1
ATOM 1643 C C . MET A 1 208 ? -0.726 5.501 -9.015 1.00 94.19 208 MET A C 1
ATOM 1645 O O . MET A 1 208 ? -1.668 5.798 -8.282 1.00 94.19 208 MET A O 1
ATOM 1649 N N . TYR A 1 209 ? 0.422 6.181 -8.991 1.00 94.81 209 TYR A N 1
ATOM 1650 C CA . TYR A 1 209 ? 0.623 7.343 -8.135 1.00 94.81 209 TYR A CA 1
ATOM 1651 C C . TYR A 1 209 ? -0.330 8.487 -8.497 1.00 94.81 209 TYR A C 1
ATOM 1653 O O . TYR A 1 209 ? -0.849 9.133 -7.587 1.00 94.81 209 TYR A O 1
ATOM 1661 N N . GLY A 1 210 ? -0.587 8.710 -9.791 1.00 92.94 210 GLY A N 1
ATOM 1662 C CA . GLY A 1 210 ? -1.583 9.663 -10.284 1.00 92.94 210 GLY A CA 1
ATOM 1663 C C . GLY A 1 210 ? -2.975 9.365 -9.731 1.00 92.94 210 GLY A C 1
ATOM 1664 O O . GLY A 1 210 ? -3.543 10.201 -9.031 1.00 92.94 210 GLY A O 1
ATOM 1665 N N . LEU A 1 211 ? -3.463 8.135 -9.920 1.00 94.06 211 LEU A N 1
ATOM 1666 C CA . LEU A 1 211 ? -4.764 7.692 -9.409 1.00 94.06 211 LEU A CA 1
ATOM 1667 C C . LEU A 1 211 ? -4.868 7.799 -7.877 1.00 94.06 211 LEU A C 1
ATOM 1669 O O . LEU A 1 211 ? -5.868 8.271 -7.344 1.00 94.06 211 LEU A O 1
ATOM 1673 N N . LEU A 1 212 ? -3.828 7.391 -7.147 1.00 92.69 212 LEU A N 1
ATOM 1674 C CA . LEU A 1 212 ? -3.784 7.464 -5.680 1.00 92.69 212 LEU A CA 1
ATOM 1675 C C . LEU A 1 212 ? -3.637 8.897 -5.144 1.00 92.69 212 LEU A C 1
ATOM 1677 O O . LEU A 1 212 ? -3.815 9.140 -3.947 1.00 92.69 212 LEU A O 1
ATOM 1681 N N . SER A 1 213 ? -3.260 9.843 -6.003 1.00 92.38 213 SER A N 1
ATOM 1682 C CA . SER A 1 213 ? -3.104 11.257 -5.660 1.00 92.38 213 SER A CA 1
ATOM 1683 C C . SER A 1 213 ? -4.284 12.122 -6.080 1.00 92.38 213 SER A C 1
ATOM 1685 O O . SER A 1 213 ? -4.333 13.268 -5.639 1.00 92.38 213 SER A O 1
ATOM 1687 N N . ALA A 1 214 ? -5.202 11.590 -6.886 1.00 91.56 214 ALA A N 1
ATOM 1688 C CA . ALA A 1 214 ? -6.405 12.282 -7.317 1.00 91.56 214 ALA A CA 1
ATOM 1689 C C . ALA A 1 214 ? -7.239 12.729 -6.104 1.00 91.56 214 ALA A C 1
ATOM 1691 O O . ALA A 1 214 ? -7.522 11.936 -5.204 1.00 91.56 214 ALA A O 1
ATOM 1692 N N . GLY A 1 215 ? -7.566 14.024 -6.064 1.00 82.81 215 GLY A N 1
ATOM 1693 C CA . GLY A 1 215 ? -8.255 14.656 -4.936 1.00 82.81 215 GLY A CA 1
ATOM 1694 C C . GLY A 1 215 ? -9.750 14.867 -5.163 1.00 82.81 215 GLY A C 1
ATOM 1695 O O . GLY A 1 215 ? -10.487 14.997 -4.189 1.00 82.81 215 GLY A O 1
ATOM 1696 N N . SER A 1 216 ? -10.195 14.892 -6.422 1.00 87.19 216 SER A N 1
ATOM 1697 C CA . SER A 1 216 ? -11.602 15.038 -6.805 1.00 87.19 216 SER A CA 1
ATOM 1698 C C . SER A 1 216 ? -12.090 13.858 -7.650 1.00 87.19 216 SER A C 1
ATOM 1700 O O . SER A 1 216 ? -11.299 13.190 -8.316 1.00 87.19 216 SER A O 1
ATOM 1702 N N . ASP A 1 217 ? -13.405 13.630 -7.687 1.00 87.25 217 ASP A N 1
ATOM 1703 C CA . ASP A 1 217 ? -14.011 12.577 -8.517 1.00 87.25 217 ASP A CA 1
ATOM 1704 C C . ASP A 1 217 ? -13.701 12.743 -10.013 1.00 87.25 217 ASP A C 1
ATOM 1706 O O . ASP A 1 217 ? -13.588 11.757 -10.742 1.00 87.25 217 ASP A O 1
ATOM 1710 N N . ALA A 1 218 ? -13.554 13.987 -10.483 1.00 87.81 218 ALA A N 1
ATOM 1711 C CA . ALA A 1 218 ? -13.163 14.282 -11.859 1.00 87.81 218 ALA A CA 1
ATOM 1712 C C . ALA A 1 218 ? -11.706 13.869 -12.131 1.00 87.81 218 ALA A C 1
ATOM 1714 O O . ALA A 1 218 ? -11.425 13.250 -13.161 1.00 87.81 218 ALA A O 1
ATOM 1715 N N . ASP A 1 219 ? -10.800 14.135 -11.186 1.00 89.75 219 ASP A N 1
ATOM 1716 C CA . ASP A 1 219 ? -9.398 13.714 -11.284 1.00 89.75 219 ASP A CA 1
ATOM 1717 C C . ASP A 1 219 ? -9.279 12.188 -11.248 1.00 89.75 219 ASP A C 1
ATOM 1719 O O . ASP A 1 219 ? -8.496 11.609 -11.999 1.00 89.75 219 ASP A O 1
ATOM 1723 N N . VAL A 1 220 ? -10.078 11.522 -10.405 1.00 89.75 220 VAL A N 1
ATOM 1724 C CA . VAL A 1 220 ? -10.092 10.056 -10.322 1.00 89.75 220 VAL A CA 1
ATOM 1725 C C . VAL A 1 220 ? -10.568 9.458 -11.644 1.00 89.75 220 VAL A C 1
ATOM 1727 O O . VAL A 1 220 ? -9.915 8.553 -12.152 1.00 89.75 220 VAL A O 1
ATOM 1730 N N . LYS A 1 221 ? -11.655 9.972 -12.238 1.00 89.62 221 LYS A N 1
ATOM 1731 C CA . LYS A 1 221 ? -12.136 9.506 -13.552 1.00 89.62 221 LYS A CA 1
ATOM 1732 C C . LYS A 1 221 ? -11.077 9.686 -14.638 1.00 89.62 221 LYS A C 1
ATOM 1734 O O . LYS A 1 221 ? -10.790 8.738 -15.358 1.00 89.62 221 LYS A O 1
ATOM 1739 N N . THR A 1 222 ? -10.437 10.853 -14.682 1.00 92.38 222 THR A N 1
ATOM 1740 C CA . THR A 1 222 ? -9.357 11.138 -15.640 1.00 92.38 222 THR A CA 1
ATOM 1741 C C . THR A 1 222 ? -8.191 10.158 -15.476 1.00 92.38 222 THR A C 1
ATOM 1743 O O . THR A 1 222 ? -7.742 9.557 -16.448 1.00 92.38 222 THR A O 1
ATOM 1746 N N . ALA A 1 223 ? -7.741 9.920 -14.241 1.00 92.2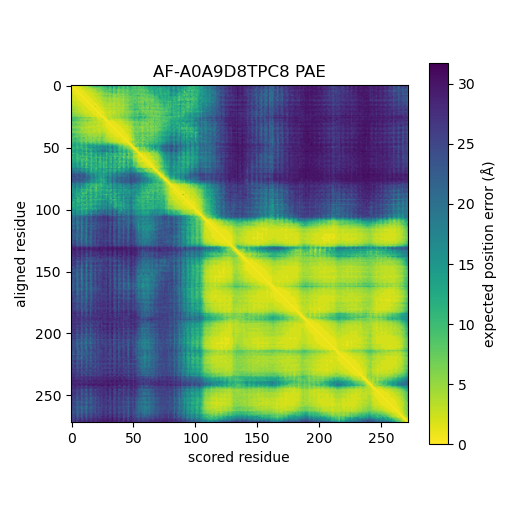5 223 ALA A N 1
ATOM 1747 C CA . ALA A 1 223 ? -6.660 8.974 -13.964 1.00 92.25 223 ALA A CA 1
ATOM 1748 C C . ALA A 1 223 ? -7.042 7.516 -14.288 1.00 92.25 223 ALA A C 1
ATOM 1750 O O . ALA A 1 223 ? -6.198 6.732 -14.724 1.00 92.25 223 ALA A O 1
ATOM 1751 N N . VAL A 1 224 ? -8.311 7.141 -14.094 1.00 92.56 224 VAL A N 1
ATOM 1752 C CA . VAL A 1 224 ? -8.849 5.833 -14.497 1.00 92.56 224 VAL A CA 1
ATOM 1753 C C . VAL A 1 224 ? -8.848 5.680 -16.019 1.00 92.56 224 VAL A C 1
ATOM 1755 O O . VAL A 1 224 ? -8.468 4.621 -16.518 1.00 92.56 224 VAL A O 1
ATOM 1758 N N . ASP A 1 225 ? -9.222 6.717 -16.766 1.00 91.75 225 ASP A N 1
ATOM 1759 C CA . ASP A 1 225 ? -9.203 6.692 -18.230 1.00 91.75 225 ASP A CA 1
ATOM 1760 C C . ASP A 1 225 ? -7.772 6.550 -18.773 1.00 91.75 225 ASP A C 1
ATOM 1762 O O . ASP A 1 225 ? -7.531 5.733 -19.665 1.00 91.75 225 ASP A O 1
ATOM 1766 N N . GLU A 1 226 ? -6.800 7.251 -18.180 1.00 92.75 226 GLU A N 1
ATOM 1767 C CA . GLU A 1 226 ? -5.375 7.093 -18.509 1.00 92.75 226 GLU A CA 1
ATOM 1768 C C . GLU A 1 226 ? -4.873 5.663 -18.248 1.00 92.75 226 GLU A C 1
ATOM 1770 O O . GLU A 1 226 ? -4.179 5.074 -19.082 1.00 92.75 226 GLU A O 1
ATOM 1775 N N . LEU A 1 227 ? -5.255 5.073 -17.111 1.00 92.25 227 LEU A N 1
ATOM 1776 C CA . LEU A 1 227 ? -4.929 3.690 -16.757 1.00 92.25 227 LEU A CA 1
ATOM 1777 C C . LEU A 1 227 ? -5.557 2.680 -17.724 1.00 92.25 227 LEU A C 1
ATOM 1779 O O . LEU A 1 227 ? -4.888 1.739 -18.157 1.00 92.25 227 LEU A O 1
ATOM 1783 N N . ASN A 1 228 ? -6.821 2.880 -18.097 1.00 89.88 228 ASN A N 1
ATOM 1784 C CA . ASN A 1 228 ? -7.519 2.032 -19.059 1.00 89.88 228 ASN A CA 1
ATOM 1785 C C . ASN A 1 228 ? -6.892 2.124 -20.451 1.00 89.88 228 ASN A C 1
ATOM 1787 O O . ASN A 1 228 ? -6.690 1.096 -21.098 1.00 89.88 228 ASN A O 1
ATOM 1791 N N . PHE A 1 229 ? -6.536 3.331 -20.891 1.00 91.31 229 PHE A N 1
ATOM 1792 C CA . PHE A 1 229 ? -5.829 3.545 -22.149 1.00 91.31 229 PHE A CA 1
ATOM 1793 C C . PHE A 1 229 ? -4.468 2.841 -22.151 1.00 91.31 229 PHE A C 1
ATOM 1795 O O . PHE A 1 229 ? -4.139 2.117 -23.091 1.00 91.31 229 PHE A O 1
ATOM 1802 N N . PHE A 1 230 ? -3.698 2.971 -21.068 1.00 90.44 230 PHE A N 1
ATOM 1803 C CA . PHE A 1 230 ? -2.427 2.268 -20.922 1.00 90.44 230 PHE A CA 1
ATOM 1804 C C . PHE A 1 230 ? -2.598 0.741 -20.934 1.00 90.44 230 PHE A C 1
ATOM 1806 O O . PHE A 1 230 ? -1.835 0.049 -21.606 1.00 90.44 230 PHE A O 1
ATOM 1813 N N . ARG A 1 231 ? -3.631 0.208 -20.267 1.00 89.50 231 ARG A N 1
ATOM 1814 C CA . ARG A 1 231 ? -3.960 -1.228 -20.281 1.00 89.50 231 ARG A CA 1
ATOM 1815 C C . ARG A 1 231 ? -4.296 -1.736 -21.686 1.00 89.50 231 ARG A C 1
ATOM 1817 O O . ARG A 1 231 ? -3.847 -2.815 -22.062 1.00 89.50 231 ARG A O 1
ATOM 1824 N N . LEU A 1 232 ? -5.063 -0.968 -22.463 1.00 87.81 232 LEU A N 1
ATOM 1825 C CA . LEU A 1 232 ? -5.384 -1.308 -23.854 1.00 87.81 232 LEU A CA 1
ATOM 1826 C C . LEU A 1 232 ? -4.123 -1.338 -24.721 1.00 87.81 232 LEU A C 1
ATOM 1828 O O . LEU A 1 232 ? -3.918 -2.295 -25.462 1.00 87.81 232 LEU A O 1
ATOM 1832 N N . ASN A 1 233 ? -3.247 -0.342 -24.572 1.00 86.94 233 ASN A N 1
ATOM 1833 C CA . ASN A 1 233 ? -1.975 -0.310 -25.292 1.00 86.94 233 ASN A CA 1
ATOM 1834 C C . ASN A 1 233 ? -1.075 -1.488 -24.905 1.00 86.94 233 ASN A C 1
ATOM 1836 O O . ASN A 1 233 ? -0.491 -2.117 -25.781 1.00 86.94 233 ASN A O 1
ATOM 1840 N N . LEU A 1 234 ? -1.001 -1.828 -23.614 1.00 84.94 234 LEU A N 1
ATOM 1841 C CA . LEU A 1 234 ? -0.254 -2.985 -23.113 1.00 84.94 234 LEU A CA 1
ATOM 1842 C C . LEU A 1 234 ? -0.674 -4.293 -23.794 1.00 84.94 234 LEU A C 1
ATOM 1844 O O . LEU A 1 234 ? 0.192 -5.084 -24.161 1.00 84.94 234 LEU A O 1
ATOM 1848 N N . ALA A 1 235 ? -1.981 -4.495 -23.984 1.00 81.88 235 ALA A N 1
ATOM 1849 C CA . ALA A 1 235 ? -2.536 -5.687 -24.624 1.00 81.88 235 ALA A CA 1
ATOM 1850 C C . ALA A 1 235 ? -2.248 -5.767 -26.136 1.00 81.88 235 ALA A C 1
ATOM 1852 O O . ALA A 1 235 ? -2.308 -6.850 -26.710 1.00 81.88 235 ALA A O 1
ATOM 1853 N N . MET A 1 236 ? -1.938 -4.640 -26.787 1.00 81.94 236 MET A N 1
ATOM 1854 C CA . MET A 1 236 ? -1.586 -4.596 -28.213 1.00 81.94 236 MET A CA 1
ATOM 1855 C C . MET A 1 236 ? -0.098 -4.863 -28.476 1.00 81.94 236 MET A C 1
ATOM 1857 O O . MET A 1 236 ? 0.278 -5.171 -29.606 1.00 81.94 236 MET A O 1
ATOM 1861 N N . VAL A 1 237 ? 0.764 -4.736 -27.462 1.00 77.81 237 VAL A N 1
ATOM 1862 C CA . VAL A 1 237 ? 2.197 -5.026 -27.603 1.00 77.81 237 VAL A CA 1
ATOM 1863 C C . VAL A 1 237 ? 2.392 -6.550 -27.613 1.00 77.81 237 VAL A C 1
ATOM 1865 O O . VAL A 1 237 ? 1.895 -7.199 -26.692 1.00 77.81 237 VAL A O 1
ATOM 1868 N N . PRO A 1 238 ? 3.165 -7.134 -28.551 1.00 76.12 238 PRO A N 1
ATOM 1869 C CA . PRO A 1 238 ? 3.488 -8.565 -28.554 1.00 76.12 238 PRO A CA 1
ATOM 1870 C C . PRO A 1 238 ? 4.167 -8.994 -27.259 1.00 76.12 238 PRO A C 1
ATOM 1872 O O . PRO A 1 238 ? 5.004 -8.247 -26.744 1.00 76.12 238 PRO A O 1
ATOM 1875 N N . ASP A 1 239 ? 3.802 -10.153 -26.715 1.00 77.56 239 ASP A N 1
ATOM 1876 C CA . ASP A 1 239 ? 4.386 -10.667 -25.477 1.00 77.56 239 ASP A CA 1
ATOM 1877 C C . ASP A 1 239 ? 5.907 -10.724 -25.543 1.00 77.56 239 ASP A C 1
ATOM 1879 O O . ASP A 1 239 ? 6.496 -11.089 -26.561 1.00 77.56 239 ASP A O 1
ATOM 1883 N N . ASP A 1 240 ? 6.533 -10.307 -24.442 1.00 68.19 240 ASP A N 1
ATOM 1884 C CA . ASP A 1 240 ? 7.980 -10.353 -24.334 1.00 68.19 240 ASP A CA 1
ATOM 1885 C C . ASP A 1 240 ? 8.424 -11.827 -24.381 1.00 68.19 240 ASP A C 1
ATOM 1887 O O . ASP A 1 240 ? 7.966 -12.619 -23.545 1.00 68.19 240 ASP A O 1
ATOM 1891 N N . PRO A 1 241 ? 9.291 -12.215 -25.333 1.00 67.12 241 PRO A N 1
ATOM 1892 C CA . PRO A 1 241 ? 9.703 -13.602 -25.512 1.00 67.12 241 PRO A CA 1
ATOM 1893 C C . PRO A 1 241 ? 10.462 -14.170 -24.306 1.00 67.12 241 PRO A C 1
ATOM 1895 O O . PRO A 1 241 ? 10.493 -15.387 -24.138 1.00 67.12 241 PRO A O 1
ATOM 1898 N N . PHE A 1 242 ? 11.039 -13.324 -23.446 1.00 62.81 242 PHE A N 1
ATOM 1899 C CA . PHE A 1 242 ? 11.779 -13.755 -22.260 1.00 62.81 242 PHE A CA 1
ATOM 1900 C C . PHE A 1 242 ? 10.864 -14.270 -21.142 1.00 62.81 242 PHE A C 1
ATOM 1902 O O . PHE A 1 242 ? 11.258 -15.131 -20.361 1.00 62.81 242 PHE A O 1
ATOM 1909 N N . CYS A 1 243 ? 9.632 -13.764 -21.056 1.00 68.12 243 CYS A N 1
ATOM 1910 C CA . CYS A 1 243 ? 8.732 -14.066 -19.940 1.00 68.12 243 CYS A CA 1
ATOM 1911 C C . CYS A 1 243 ? 7.283 -14.341 -20.336 1.00 68.12 243 CYS A C 1
ATOM 1913 O O . CYS A 1 243 ? 6.395 -14.323 -19.484 1.00 68.12 243 CYS A O 1
ATOM 1915 N N . ASN A 1 244 ? 7.033 -14.566 -21.627 1.00 76.25 244 ASN A N 1
ATOM 1916 C CA . ASN A 1 244 ? 5.723 -14.920 -22.164 1.00 76.25 244 ASN A CA 1
ATOM 1917 C C . ASN A 1 244 ? 4.601 -13.966 -21.694 1.00 76.25 244 ASN A C 1
ATOM 1919 O O . ASN A 1 244 ? 3.502 -14.393 -21.348 1.00 76.25 244 ASN A O 1
ATOM 1923 N N . GLY A 1 245 ? 4.913 -12.667 -21.600 1.00 78.81 245 GLY A N 1
ATOM 1924 C CA . GLY A 1 245 ? 3.945 -11.631 -21.226 1.00 78.81 245 GLY A CA 1
ATOM 1925 C C . GLY A 1 245 ? 3.575 -11.548 -19.738 1.00 78.81 245 GLY A C 1
ATOM 1926 O O . GLY A 1 245 ? 2.703 -10.752 -19.384 1.00 78.81 245 GLY A O 1
ATOM 1927 N N . GLU A 1 246 ? 4.225 -12.293 -18.835 1.00 83.06 246 GLU A N 1
ATOM 1928 C CA . GLU A 1 246 ? 3.863 -12.317 -17.407 1.00 83.06 246 GLU A CA 1
ATOM 1929 C C . GLU A 1 246 ? 3.859 -10.933 -16.743 1.00 83.06 246 GLU A C 1
ATOM 1931 O O . GLU A 1 246 ? 2.908 -10.591 -16.032 1.00 83.06 246 GLU A O 1
ATOM 1936 N N . MET A 1 247 ? 4.866 -10.096 -17.016 1.00 83.75 247 MET A N 1
ATOM 1937 C CA . MET A 1 247 ? 4.914 -8.733 -16.476 1.00 83.75 247 MET A CA 1
ATOM 1938 C C . MET A 1 247 ? 3.718 -7.894 -16.946 1.00 83.75 247 MET A C 1
ATOM 1940 O O . MET A 1 247 ? 3.149 -7.133 -16.162 1.00 83.75 247 MET A O 1
ATOM 1944 N N . LYS A 1 248 ? 3.298 -8.046 -18.208 1.00 85.38 248 LYS A N 1
ATOM 1945 C CA . LYS A 1 248 ? 2.139 -7.327 -18.755 1.00 85.38 248 LYS A CA 1
ATOM 1946 C C . LYS A 1 248 ? 0.838 -7.806 -18.137 1.00 85.38 248 LYS A C 1
ATOM 1948 O O . LYS A 1 248 ? -0.008 -6.979 -17.802 1.00 85.38 248 LYS A O 1
ATOM 1953 N N . ARG A 1 249 ? 0.690 -9.121 -17.949 1.00 86.44 249 ARG A N 1
ATOM 1954 C CA . ARG A 1 249 ? -0.469 -9.706 -17.267 1.00 86.44 249 ARG A CA 1
ATOM 1955 C C . ARG A 1 249 ? -0.599 -9.138 -15.856 1.00 86.44 249 ARG A C 1
ATOM 1957 O O . ARG A 1 249 ? -1.649 -8.605 -15.512 1.00 86.44 249 ARG A O 1
ATOM 1964 N N . HIS A 1 250 ? 0.480 -9.162 -15.077 1.00 87.56 250 HIS A N 1
ATOM 1965 C CA . HIS A 1 250 ? 0.474 -8.622 -13.718 1.00 87.56 250 HIS A CA 1
ATOM 1966 C C . HIS A 1 250 ? 0.280 -7.103 -13.674 1.00 87.56 250 HIS A C 1
ATOM 1968 O O . HIS A 1 250 ? -0.424 -6.605 -12.798 1.00 87.56 250 HIS A O 1
ATOM 1974 N N . ALA A 1 251 ? 0.826 -6.359 -14.638 1.00 87.38 251 ALA A N 1
ATOM 1975 C CA . ALA A 1 251 ? 0.522 -4.940 -14.797 1.00 87.38 251 ALA A CA 1
ATOM 1976 C C . ALA A 1 251 ? -0.979 -4.708 -15.024 1.00 87.38 251 ALA A C 1
ATOM 1978 O O . ALA A 1 251 ? -1.579 -3.872 -14.351 1.00 87.38 251 ALA A O 1
ATOM 1979 N N . GLY A 1 252 ? -1.599 -5.482 -15.919 1.00 88.06 252 GLY A N 1
ATOM 1980 C CA . GLY A 1 252 ? -3.037 -5.435 -16.180 1.00 88.06 252 GLY A CA 1
ATOM 1981 C C . GLY A 1 252 ? -3.876 -5.746 -14.939 1.00 88.06 252 GLY A C 1
ATOM 1982 O O . GLY A 1 252 ? -4.793 -4.990 -14.624 1.00 88.06 252 GLY A O 1
ATOM 1983 N N . GLU A 1 253 ? -3.517 -6.796 -14.196 1.00 89.81 253 GLU A N 1
ATOM 1984 C CA . GLU A 1 253 ? -4.184 -7.193 -12.948 1.00 89.81 253 GLU A CA 1
ATOM 1985 C C . GLU A 1 253 ? -4.117 -6.092 -11.878 1.00 89.81 253 GLU A C 1
ATOM 1987 O O . GLU A 1 253 ? -5.116 -5.810 -11.212 1.00 89.81 253 GLU A O 1
ATOM 1992 N N . VAL A 1 254 ? -2.960 -5.436 -11.723 1.00 91.69 254 VAL A N 1
ATOM 1993 C CA . VAL A 1 254 ? -2.793 -4.319 -10.779 1.00 91.69 254 VAL A CA 1
ATOM 1994 C C . VAL A 1 254 ? -3.663 -3.135 -11.185 1.00 91.69 254 VAL A C 1
ATOM 1996 O O . VAL A 1 254 ? -4.353 -2.575 -10.331 1.00 91.69 254 VAL A O 1
ATOM 1999 N N . ILE A 1 255 ? -3.649 -2.769 -12.473 1.00 90.94 255 ILE A N 1
ATOM 2000 C CA . ILE A 1 255 ? -4.438 -1.658 -13.021 1.00 90.94 255 ILE A CA 1
ATOM 2001 C C . ILE A 1 255 ? -5.931 -1.895 -12.792 1.00 90.94 255 ILE A C 1
ATOM 2003 O O . ILE A 1 255 ? -6.634 -0.998 -12.328 1.00 90.94 255 ILE A O 1
ATOM 2007 N N . GLU A 1 256 ? -6.417 -3.098 -13.080 1.00 90.69 256 GLU A N 1
ATOM 2008 C CA . GLU A 1 256 ? -7.818 -3.464 -12.889 1.00 90.69 256 GLU A CA 1
ATOM 2009 C C . GLU A 1 256 ? -8.204 -3.410 -11.408 1.00 90.69 256 GLU A C 1
ATOM 2011 O O . GLU A 1 256 ? -9.143 -2.703 -11.031 1.00 90.69 256 GLU A O 1
ATOM 2016 N N . ALA A 1 257 ? -7.423 -4.061 -10.542 1.00 91.69 257 ALA A N 1
ATOM 2017 C CA . ALA A 1 257 ? -7.713 -4.121 -9.115 1.00 91.69 257 ALA A CA 1
ATOM 2018 C C . ALA A 1 257 ? -7.741 -2.730 -8.458 1.00 91.69 257 ALA A C 1
ATOM 2020 O O . ALA A 1 257 ? -8.644 -2.451 -7.662 1.00 91.69 257 ALA A O 1
ATOM 2021 N N . ILE A 1 258 ? -6.790 -1.844 -8.790 1.00 91.12 258 ILE A N 1
ATOM 2022 C CA . ILE A 1 258 ? -6.746 -0.495 -8.209 1.00 91.12 258 ILE A CA 1
ATOM 2023 C C . ILE A 1 258 ? -7.849 0.412 -8.763 1.00 91.12 258 ILE A C 1
ATOM 2025 O O . ILE A 1 258 ? -8.454 1.174 -8.005 1.00 91.12 258 ILE A O 1
ATOM 2029 N N . THR A 1 259 ? -8.154 0.293 -10.058 1.00 90.75 259 THR A N 1
ATOM 2030 C CA . THR A 1 259 ? -9.215 1.061 -10.723 1.00 90.75 259 THR A CA 1
ATOM 2031 C C . THR A 1 259 ? -10.567 0.736 -10.113 1.00 90.75 259 THR A C 1
ATOM 2033 O O . THR A 1 259 ? -11.317 1.632 -9.726 1.00 90.75 259 THR A O 1
ATOM 2036 N N . GLU A 1 260 ? -10.881 -0.548 -9.965 1.00 89.38 260 GLU A N 1
ATOM 2037 C CA . GLU A 1 260 ? -12.161 -0.956 -9.408 1.00 89.38 260 GLU A CA 1
ATOM 2038 C C . GLU A 1 260 ? -12.310 -0.575 -7.926 1.00 89.38 260 GLU A C 1
ATOM 2040 O O . GLU A 1 260 ? -13.404 -0.192 -7.509 1.00 89.38 260 GLU A O 1
ATOM 2045 N N . LEU A 1 261 ? -11.232 -0.636 -7.128 1.00 87.81 261 LEU A N 1
ATOM 2046 C CA . LEU A 1 261 ? -11.252 -0.151 -5.742 1.00 87.81 261 LEU A CA 1
ATOM 2047 C C . LEU A 1 261 ? -11.596 1.343 -5.681 1.00 87.81 261 LEU A C 1
ATOM 2049 O O . LEU A 1 261 ? -12.487 1.729 -4.926 1.00 87.81 261 LEU A O 1
ATOM 2053 N N . LYS A 1 262 ? -10.957 2.168 -6.519 1.00 87.50 262 LYS A N 1
ATOM 2054 C CA . LYS A 1 262 ? -11.216 3.615 -6.566 1.00 87.50 262 LYS A CA 1
ATOM 2055 C C . LYS A 1 262 ? -12.589 3.977 -7.119 1.00 87.50 262 LYS A C 1
ATOM 2057 O O . LYS A 1 262 ? -13.260 4.845 -6.567 1.00 87.50 262 LYS A O 1
ATOM 2062 N N . MET A 1 263 ? -13.064 3.275 -8.141 1.00 85.25 263 MET A N 1
ATOM 2063 C CA . MET A 1 263 ? -14.402 3.508 -8.688 1.00 85.25 263 MET A CA 1
ATOM 2064 C C . MET A 1 263 ? -15.519 3.096 -7.718 1.00 85.25 263 MET A C 1
ATOM 2066 O O . MET A 1 263 ? -16.576 3.728 -7.703 1.00 85.25 263 MET A O 1
ATOM 2070 N N . ARG A 1 264 ? -15.305 2.064 -6.887 1.00 82.94 264 ARG A N 1
ATOM 2071 C CA . ARG A 1 264 ? -16.242 1.697 -5.810 1.00 82.94 264 ARG A CA 1
ATOM 2072 C C . ARG A 1 264 ? -16.323 2.780 -4.726 1.00 82.94 264 ARG A C 1
ATOM 2074 O O . ARG A 1 264 ? -17.418 3.033 -4.236 1.00 82.94 264 ARG A O 1
ATOM 2081 N N . GLU A 1 265 ? -15.214 3.445 -4.391 1.00 76.75 265 GLU A N 1
ATOM 2082 C CA . GLU A 1 265 ? -15.218 4.571 -3.438 1.00 76.75 265 GLU A CA 1
ATOM 2083 C C . GLU A 1 265 ? -16.091 5.730 -3.927 1.00 76.75 265 GLU A C 1
ATOM 2085 O O . GLU A 1 265 ? -16.937 6.200 -3.172 1.00 76.75 265 GLU A O 1
ATOM 2090 N N . ILE A 1 266 ? -15.962 6.119 -5.202 1.00 77.94 266 ILE A N 1
ATOM 2091 C CA . ILE A 1 266 ? -16.797 7.176 -5.801 1.00 77.94 266 ILE A CA 1
ATOM 2092 C C . ILE A 1 266 ? -18.279 6.791 -5.764 1.00 77.94 266 ILE A C 1
ATOM 2094 O O . ILE A 1 266 ? -19.123 7.583 -5.352 1.00 77.94 266 ILE A O 1
ATOM 2098 N N . LYS A 1 267 ? -18.611 5.562 -6.187 1.00 75.31 267 LYS A N 1
ATOM 2099 C CA . LYS A 1 267 ? -20.007 5.101 -6.225 1.00 75.31 267 LYS A CA 1
ATOM 2100 C C . LYS A 1 267 ? -20.653 5.139 -4.842 1.00 75.31 267 LYS A C 1
ATOM 2102 O O . LYS A 1 267 ? -21.772 5.626 -4.727 1.00 75.31 267 LYS A O 1
ATOM 2107 N N . ASN A 1 268 ? -19.936 4.689 -3.814 1.00 67.69 268 ASN A N 1
ATOM 2108 C CA . ASN A 1 268 ? -20.440 4.691 -2.443 1.00 67.69 268 ASN A CA 1
ATOM 2109 C C . ASN A 1 268 ? -20.576 6.113 -1.870 1.00 67.69 268 ASN A C 1
ATOM 2111 O O . ASN A 1 268 ? -21.529 6.373 -1.145 1.00 67.69 268 ASN A O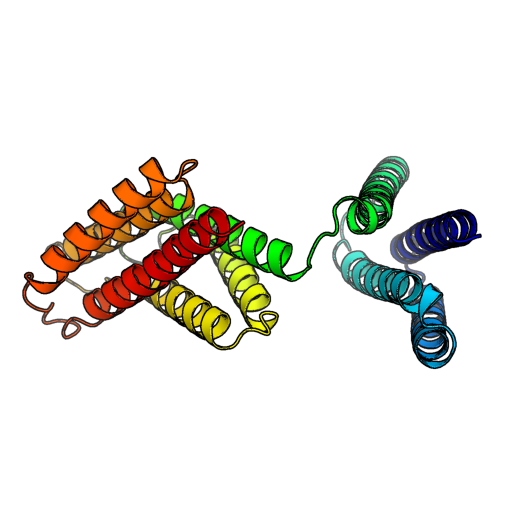 1
ATOM 2115 N N . ALA A 1 269 ? -19.677 7.038 -2.227 1.00 60.00 269 ALA A N 1
ATOM 2116 C CA . ALA A 1 269 ? -19.766 8.443 -1.816 1.00 60.00 269 ALA A CA 1
ATOM 2117 C C . ALA A 1 269 ? -20.936 9.193 -2.481 1.00 60.00 269 ALA A C 1
ATOM 2119 O O . ALA A 1 269 ? -21.471 10.126 -1.900 1.00 60.00 269 ALA A O 1
ATOM 2120 N N . SER A 1 270 ? -21.350 8.780 -3.685 1.00 56.56 270 SER A N 1
ATOM 2121 C CA . SER A 1 270 ? -22.491 9.373 -4.405 1.00 56.56 270 SER A CA 1
ATOM 2122 C C . SER A 1 270 ? -23.871 8.849 -3.979 1.00 56.56 270 SER A C 1
ATOM 2124 O O . SER A 1 270 ? -24.887 9.367 -4.439 1.00 56.56 270 SER A O 1
ATOM 2126 N N . SER A 1 271 ? -23.911 7.793 -3.161 1.00 47.34 271 SER A N 1
ATOM 2127 C CA . SER A 1 271 ? -25.142 7.162 -2.659 1.00 47.34 271 SER A CA 1
ATOM 2128 C C . SER A 1 271 ? -25.532 7.580 -1.234 1.00 47.34 271 SER A C 1
ATOM 2130 O O . SER A 1 271 ? -26.564 7.120 -0.742 1.00 47.34 271 SER A O 1
ATOM 2132 N N . GLU A 1 272 ? -24.719 8.420 -0.588 1.00 39.16 272 GLU A N 1
ATOM 2133 C CA . GLU A 1 272 ? -25.004 9.097 0.690 1.00 39.16 272 GLU A CA 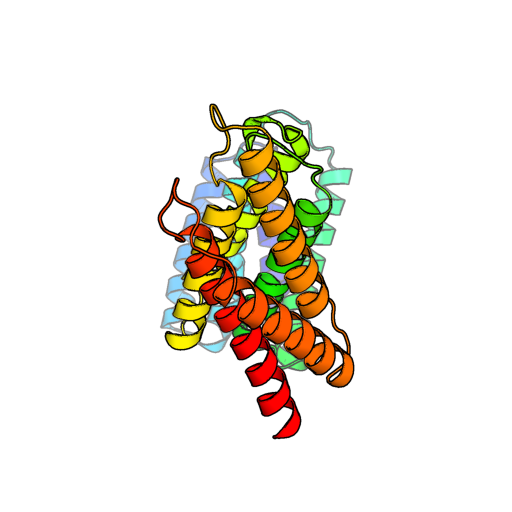1
ATOM 2134 C C . GLU A 1 272 ? -25.418 10.556 0.449 1.00 39.16 272 GLU A C 1
ATOM 2136 O O . GLU A 1 272 ? -26.281 11.044 1.216 1.00 39.16 272 GLU A O 1
#

Sequence (272 aa):
RRLLNIIISLFLLVGTIGLSIWYGHNHMYLAQTVTAIVLSSATVYALAGHKSASGTIMFMSVFNIVNFGMGLLDVNHEVNPANFSVAAGCGSLCVITSVLAVPVLKFHWCLLINHCFYHDLKLYARMMCRSSYYDSFSDISEKSKNRLLMLQSSLYNITKHVDDPERRERYVKILNGVVLITYWPTTDTDSVHVAHINSLRNSIFKLMYGLLSAGSDADVKTAVDELNFFRLNLAMVPDDPFCNGEMKRHAGEVIEAITELKMREIKNASSE

Foldseek 3Di:
DLVVLLVVLLVVLLVLLLVLLVCLLVVVLVVLVVSLVVLVVVLVVCVVPPVSNNVSSVVSNVSSVVSSVVSVVPPDDNCDPVNVVVVSVVVSCVVSCVSVCCVVVVDDVVVVLVVQLLVLLLVLLVLQLVQPQDQFPVVGDPVSSVSNVVSLVSLVVSLVPDPPPLLSVLSVLLSVLLVCLRGPHNPPHDPVVSVVSSVLSNLLSVLSNQCSPQDDPVSNVVSLVVLVVVLVVLVVDQADPVPRNPNSVSSNSNSVSSNVVSVVVVVVVVVD

Solvent-accessible surface area (backbone atoms only — not comparable to full-atom values): 14786 Å² total; per-residue (Å²): 105,74,67,54,54,50,51,53,48,49,52,54,38,46,51,48,50,54,50,45,52,51,26,39,75,70,66,35,59,68,62,43,50,53,53,47,51,52,40,45,50,51,21,54,52,29,54,74,76,34,75,91,53,21,62,59,38,45,50,42,32,54,51,44,51,50,46,54,58,51,47,68,70,58,86,84,62,88,76,49,71,66,60,49,51,49,52,53,48,52,53,44,49,54,49,53,49,48,67,59,42,38,76,74,68,66,61,53,69,67,58,53,50,51,49,52,43,53,52,42,50,31,52,46,23,50,52,52,49,65,54,68,88,64,56,42,69,82,71,51,55,67,73,57,48,56,51,50,52,51,42,49,53,48,47,54,53,48,43,73,71,45,83,55,63,70,60,28,52,37,49,50,47,36,49,54,27,53,51,48,59,62,62,52,84,34,72,97,55,55,74,65,56,42,48,51,51,39,53,52,45,37,52,50,26,43,47,50,28,46,40,65,61,40,87,46,75,68,45,35,50,53,34,44,50,53,49,51,51,51,45,54,53,56,72,70,50,78,61,47,85,90,57,74,29,51,70,57,53,35,51,44,50,26,53,50,40,54,44,54,55,54,52,49,53,54,54,58,62,74,75,112

Secondary structure (DSSP, 8-state):
-HHHHHHHHHHHHHHHHHHHHHHHHTT-HHHHHHHHHHHHHHHHHHHHH-HHHHHHHHHHHHHHHHHHHHHTT-SSS---HHHHHHHHHHHHHHHHHHHHHHHHHT--HHHHHHHHHHHHHHHHHHHHHHS---SSGGGS-HHHHHHHHHHHHHHHHHHHT---HHHHHHHHHHHHHHHHHHH---TTS-HHHHHHHHHHHHHHHHHHHHHHH--SHHHHHHHHHHHHHHHHHHHHSPPPTTTTTHHHHHHHHHHHHHHHHHHHHHHHHTT-

Mean predicted aligned error: 15.14 Å